Protein AF-A0A7V1RCB8-F1 (afdb_monomer)

pLDDT: mean 82.86, std 18.49, range [28.22, 98.62]

Secondary structure (DSSP, 8-state):
--EEEEEESS-EEEESSSSTTSPEEEEE-TT-EEEEEEEETTEEEEE-TTS-EEEEEGGGEEEEEEEEPPP------------TT-PPPTTPPPPHHHHHHHHHHHHHTTTPBB-TT-EETTEE-HHHHHHHHHHTTT----SSHHHHHTSS-EESS--TTPEEEEE-TTS-EEEEEEEEETTEEEEEETTTTEEEEEETTSHHHHHHEEEEE-

Sequence (214 aa):
MIGRLGVANQALRIYAGRSSLTRALARVRSGTYLALTRDQGDWYGVLMADRSTGWVRKTTVNLLDYQVVAPDVPQRRHLVSMDSSAGWGAGQALPGSVQEAILRTAYTYLGVPYRWGGTAPTGLDCSAFVQRCFATVGIQLPRTAREQLDAGMPVEDLQPADRLYFASRDGRITHTGIYIGNGYFIHSSSSRGGVAVSRLSEPMYRRMYAGARR

Solvent-accessible surface area (backbone atoms only — not comparable to full-atom values): 11805 Å² total; per-residue (Å²): 112,74,25,35,42,28,29,24,74,39,71,44,57,29,12,66,39,97,41,93,85,40,61,70,76,45,79,44,56,51,72,42,69,41,50,27,56,41,83,55,90,68,27,30,28,29,56,32,60,88,70,46,68,30,21,34,55,44,92,46,38,48,72,47,104,41,70,45,64,57,71,87,70,78,82,73,89,66,95,69,81,89,69,94,80,77,75,83,62,92,89,62,78,71,54,53,69,56,31,48,52,30,48,56,47,49,52,27,41,53,66,32,33,40,27,91,89,24,74,46,92,80,28,20,19,21,27,37,46,52,28,57,25,37,44,79,76,73,42,86,56,53,72,44,45,53,58,37,66,72,46,67,40,81,53,85,82,84,47,56,57,26,35,36,36,25,26,48,98,87,67,49,60,73,39,30,30,34,29,64,45,96,58,30,29,40,32,26,30,75,95,72,53,7,21,44,70,50,49,48,81,40,71,68,49,53,72,21,59,68,50,33,29,83

Mean predicted aligned error: 10.04 Å

Nearest PDB structures (foldseek):
  8i2f-assembly1_B  TM=9.111E-01  e=6.459E-09  Bacillus subtilis subsp. subtilis str. 168
  4xcm-assembly1_A  TM=7.462E-01  e=4.411E-10  Thermus thermophilus HB8
  4xcm-assembly1_B  TM=7.273E-01  e=2.430E-10  Thermus thermophilus HB8
  3pbi-assembly1_A  TM=8.652E-01  e=3.045E-08  Mycobacterium tuberculosis
  3i86-assembly1_A  TM=8.591E-01  e=5.529E-08  Mycobacterium avium subsp. paratuberculosis

Foldseek 3Di:
DQAFKWFFQAWWFWAPDPDPPGDTPDIDGGRFIFGFRDDDDQWTWTQELVRDTTITGPVRIDTDPDDLDLPPDPDPDDDDDDDPDDDDDAPDDDHSVLLVQLVSNLSSFRPQFEDVLDQDSNYYAFQSSLQRSNVSVPDGADRDLQRNVVPADFDDPDDFQKKWWFADPVRHTDHIFTDSDPQKTWTADPVVRGIGMDGCPPPRNVVGTDTIHD

Radius of gyration: 17.75 Å; Cα contacts (8 Å, |Δi|>4): 446; chains: 1; bounding box: 43×43×49 Å

Structure (mmCIF, N/CA/C/O backbone):
data_AF-A0A7V1RCB8-F1
#
_entry.id   AF-A0A7V1RCB8-F1
#
loop_
_atom_site.group_PDB
_atom_site.id
_atom_site.type_symbol
_atom_site.label_atom_id
_atom_site.label_alt_id
_atom_site.label_comp_id
_atom_site.label_asym_id
_atom_site.label_entity_id
_atom_site.label_seq_id
_atom_site.pdbx_PDB_ins_code
_atom_site.Cartn_x
_atom_site.Cartn_y
_atom_site.Cartn_z
_atom_site.occupancy
_atom_site.B_iso_or_equiv
_atom_site.auth_seq_id
_atom_site.auth_comp_id
_atom_site.auth_asym_id
_atom_site.auth_atom_id
_atom_site.pdbx_PDB_model_num
ATOM 1 N N . MET A 1 1 ? -16.021 -7.929 -1.027 1.00 45.06 1 MET A N 1
ATOM 2 C CA . MET A 1 1 ? -15.591 -6.556 -0.665 1.00 45.06 1 MET A CA 1
ATOM 3 C C . MET A 1 1 ? -14.593 -6.650 0.486 1.00 45.06 1 MET A C 1
ATOM 5 O O . MET A 1 1 ? -14.917 -7.239 1.514 1.00 45.06 1 MET A O 1
ATOM 9 N N . ILE A 1 2 ? -13.365 -6.154 0.305 1.00 52.47 2 ILE A N 1
ATOM 10 C CA . ILE A 1 2 ? -12.335 -6.165 1.366 1.00 52.47 2 ILE A CA 1
ATOM 11 C C . ILE A 1 2 ? -12.608 -5.050 2.386 1.00 52.47 2 ILE A C 1
ATOM 13 O O . ILE A 1 2 ? -12.307 -5.216 3.566 1.00 52.47 2 ILE A O 1
ATOM 17 N N . GLY A 1 3 ? -13.221 -3.946 1.948 1.00 65.50 3 GLY A N 1
ATOM 18 C CA . GLY A 1 3 ? -13.546 -2.811 2.801 1.00 65.50 3 GLY A CA 1
ATOM 19 C C . GLY A 1 3 ? -13.512 -1.464 2.077 1.00 65.50 3 GLY A C 1
ATOM 20 O O . GLY A 1 3 ? -13.409 -1.413 0.855 1.00 65.50 3 GLY A O 1
ATOM 21 N N . ARG A 1 4 ? -13.565 -0.366 2.836 1.00 78.56 4 ARG A N 1
ATOM 22 C CA . ARG A 1 4 ? -13.258 1.007 2.388 1.00 78.56 4 ARG A CA 1
ATOM 23 C C . ARG A 1 4 ? -11.890 1.419 2.920 1.00 78.56 4 ARG A C 1
ATOM 25 O O . ARG A 1 4 ? -11.469 0.916 3.957 1.00 78.56 4 ARG A O 1
ATOM 32 N N . LEU A 1 5 ? -11.197 2.342 2.262 1.00 79.75 5 LEU A N 1
ATOM 33 C CA . LEU A 1 5 ? -9.984 2.928 2.841 1.00 79.75 5 LEU A CA 1
ATOM 34 C C . LEU A 1 5 ? -10.359 4.192 3.612 1.00 79.75 5 LEU A C 1
ATOM 36 O O . LEU A 1 5 ? -11.024 5.085 3.089 1.00 79.75 5 LEU A O 1
ATOM 40 N N . GLY A 1 6 ? -9.937 4.256 4.866 1.00 84.69 6 GLY A N 1
ATOM 41 C CA . GLY A 1 6 ? -9.987 5.468 5.670 1.00 84.69 6 GLY A CA 1
ATOM 42 C C . GLY A 1 6 ? -8.587 5.979 5.960 1.00 84.69 6 GLY A C 1
ATOM 43 O O . GLY A 1 6 ? -7.608 5.244 5.838 1.00 84.69 6 GLY A O 1
ATOM 44 N N . VAL A 1 7 ? -8.490 7.226 6.396 1.00 85.19 7 VAL A N 1
ATOM 45 C CA . VAL A 1 7 ? -7.274 7.777 6.991 1.00 85.19 7 VAL A CA 1
ATOM 46 C C . VAL A 1 7 ? -7.592 8.308 8.382 1.00 85.19 7 VAL A C 1
ATOM 48 O O . VAL A 1 7 ? -8.589 9.004 8.581 1.00 85.19 7 VAL A O 1
ATOM 51 N N . ALA A 1 8 ? -6.760 7.955 9.359 1.00 87.00 8 ALA A N 1
ATOM 52 C CA . ALA A 1 8 ? -6.851 8.497 10.705 1.00 87.00 8 ALA A CA 1
ATOM 53 C C . ALA A 1 8 ? -6.665 10.022 10.644 1.00 87.00 8 ALA A C 1
ATOM 55 O O . ALA A 1 8 ? -5.609 10.493 10.229 1.00 87.00 8 ALA A O 1
ATOM 56 N N . ASN A 1 9 ? -7.677 10.796 11.038 1.00 91.50 9 ASN A N 1
ATOM 57 C CA . ASN A 1 9 ? -7.600 12.266 11.026 1.00 91.50 9 ASN A CA 1
ATOM 58 C C . ASN A 1 9 ? -6.905 12.837 12.276 1.00 91.50 9 ASN A C 1
ATOM 60 O O . ASN A 1 9 ? -6.533 14.007 12.320 1.00 91.50 9 ASN A O 1
ATOM 64 N N . GLN A 1 10 ? -6.681 11.982 13.271 1.00 89.81 10 GLN A N 1
ATOM 65 C CA . GLN A 1 10 ? -5.967 12.263 14.506 1.00 89.81 10 GLN A CA 1
ATOM 66 C C . GLN A 1 10 ? -5.297 10.986 15.022 1.00 89.81 10 GLN A C 1
ATOM 68 O O . GLN A 1 10 ? -5.518 9.893 14.494 1.00 89.81 10 GLN A O 1
ATOM 73 N N . ALA A 1 11 ? -4.475 11.106 16.065 1.00 91.00 11 ALA A N 1
ATOM 74 C CA . ALA A 1 11 ? -3.983 9.926 16.765 1.00 91.00 11 ALA A CA 1
ATOM 75 C C . ALA A 1 11 ? -5.162 9.178 17.408 1.00 91.00 11 ALA A C 1
ATOM 77 O O . ALA A 1 11 ? -5.963 9.775 18.123 1.00 91.00 11 ALA A O 1
ATOM 78 N N . LEU A 1 12 ? -5.270 7.873 17.160 1.00 93.25 12 LEU A N 1
ATOM 79 C CA . LEU A 1 12 ? -6.406 7.065 17.603 1.00 93.25 12 LEU A CA 1
ATOM 80 C C . LEU A 1 12 ? -5.968 5.716 18.170 1.00 93.25 12 LEU A C 1
ATOM 82 O O . LEU A 1 12 ? -4.805 5.311 18.087 1.00 93.25 12 LEU A O 1
ATOM 86 N N . ARG A 1 13 ? -6.924 5.008 18.770 1.00 95.31 13 ARG A N 1
ATOM 87 C CA . ARG A 1 13 ? -6.756 3.631 19.237 1.00 95.31 13 ARG A CA 1
ATOM 88 C C . ARG A 1 13 ? -7.677 2.707 18.465 1.00 95.31 13 ARG A C 1
ATOM 90 O O . ARG A 1 13 ? -8.811 3.073 18.171 1.00 95.31 13 ARG A O 1
ATOM 97 N N . ILE A 1 14 ? -7.179 1.509 18.194 1.00 93.50 14 ILE A N 1
ATOM 98 C CA . ILE A 1 14 ? -7.992 0.401 17.706 1.00 93.50 14 ILE A CA 1
ATOM 99 C C . ILE A 1 14 ? -8.397 -0.441 18.912 1.00 93.50 14 ILE A C 1
ATOM 101 O O . ILE A 1 14 ? -7.544 -0.814 19.716 1.00 93.50 14 ILE A O 1
ATOM 105 N N . TYR A 1 15 ? -9.685 -0.726 19.042 1.00 97.00 15 TYR A N 1
ATOM 106 C CA . TYR A 1 15 ? -10.294 -1.399 20.184 1.00 97.00 15 TYR A CA 1
ATOM 107 C C . TYR A 1 15 ? -10.730 -2.827 19.840 1.00 97.00 15 TYR A C 1
ATOM 109 O O . TYR A 1 15 ? -11.046 -3.126 18.690 1.00 97.00 15 TYR A O 1
ATOM 117 N N . ALA A 1 16 ? -10.757 -3.712 20.839 1.00 94.19 16 ALA A N 1
ATOM 118 C CA . ALA A 1 16 ? -11.184 -5.103 20.671 1.00 94.19 16 ALA A CA 1
ATOM 119 C C . ALA A 1 16 ? -12.692 -5.244 20.395 1.00 94.19 16 ALA A C 1
ATOM 121 O O . ALA A 1 16 ? -13.122 -6.233 19.810 1.00 94.19 16 ALA A O 1
ATOM 122 N N . GLY A 1 17 ? -13.497 -4.250 20.779 1.00 94.06 17 GLY A N 1
ATOM 123 C CA . GLY A 1 17 ? -14.923 -4.186 20.471 1.00 94.06 17 GLY A CA 1
ATOM 124 C C . GLY A 1 17 ? -15.394 -2.768 20.155 1.00 94.06 17 GLY A C 1
ATOM 125 O O . GLY A 1 17 ? -14.632 -1.806 20.240 1.00 94.06 17 GLY A O 1
ATOM 126 N N . ARG A 1 18 ? -16.684 -2.635 19.825 1.00 95.31 18 ARG A N 1
ATOM 127 C CA . ARG A 1 18 ? -17.375 -1.373 19.478 1.00 95.31 18 ARG A CA 1
ATOM 128 C C . ARG A 1 18 ? -17.638 -0.476 20.698 1.00 95.31 18 ARG A C 1
ATOM 130 O O . ARG A 1 18 ? -18.730 0.050 20.887 1.00 95.31 18 ARG A O 1
ATOM 137 N N . SER A 1 19 ? -16.649 -0.357 21.572 1.00 93.81 19 SER A N 1
ATOM 138 C CA . SER A 1 19 ? -16.670 0.501 22.749 1.00 93.81 19 SER A CA 1
ATOM 139 C C . SER A 1 19 ? -15.242 0.860 23.136 1.00 93.81 19 SER A C 1
ATOM 141 O O . SER A 1 19 ? -14.366 -0.008 23.212 1.00 93.81 19 SER A O 1
ATOM 143 N N . SER A 1 20 ? -15.020 2.138 23.447 1.00 89.94 20 SER A N 1
ATOM 144 C CA . SER A 1 20 ? -13.730 2.644 23.925 1.00 89.94 20 SER A CA 1
ATOM 145 C C . SER A 1 20 ? -13.350 2.125 25.316 1.00 89.94 20 SER A C 1
ATOM 147 O O . SER A 1 20 ? -12.226 2.357 25.751 1.00 89.94 20 SER A O 1
ATOM 149 N N . LEU A 1 21 ? -14.267 1.425 25.997 1.00 92.56 21 LEU A N 1
ATOM 150 C CA . LEU A 1 21 ? -14.017 0.729 27.264 1.00 92.56 21 LEU A CA 1
ATOM 151 C C . LEU A 1 21 ? -13.368 -0.648 27.068 1.00 92.56 21 LEU A C 1
ATOM 153 O O . LEU A 1 21 ? -12.869 -1.237 28.021 1.00 92.56 21 LEU A O 1
ATOM 157 N N . THR A 1 22 ? -13.374 -1.186 25.845 1.00 94.56 22 THR A N 1
ATOM 158 C CA . THR A 1 22 ? -12.716 -2.469 25.564 1.00 94.56 22 THR A CA 1
ATOM 159 C C . THR A 1 22 ? -11.198 -2.309 25.469 1.00 94.56 22 THR A C 1
ATOM 161 O O . THR A 1 22 ? -10.673 -1.207 25.299 1.00 94.56 22 THR A O 1
ATOM 164 N N . ARG A 1 23 ? -10.467 -3.428 25.558 1.00 95.25 23 ARG A N 1
ATOM 165 C CA . ARG A 1 23 ? -9.003 -3.445 25.431 1.00 95.25 23 ARG A CA 1
ATOM 166 C C . ARG A 1 23 ? -8.558 -2.763 24.133 1.00 95.25 23 ARG A C 1
ATOM 168 O O . ARG A 1 23 ? -9.010 -3.132 23.049 1.00 95.25 23 ARG A O 1
ATOM 175 N N . ALA A 1 24 ? -7.622 -1.822 24.238 1.00 93.69 24 ALA A N 1
ATOM 176 C CA . ALA A 1 24 ? -6.950 -1.257 23.074 1.00 93.69 24 ALA A CA 1
ATOM 177 C C . ALA A 1 24 ? -5.968 -2.286 22.490 1.00 93.69 24 ALA A C 1
ATOM 179 O O . ALA A 1 24 ? -5.066 -2.746 23.186 1.00 93.69 24 ALA A O 1
ATOM 180 N N . LEU A 1 25 ? -6.152 -2.627 21.218 1.00 87.62 25 LEU A N 1
ATOM 181 C CA . LEU A 1 25 ? -5.299 -3.537 20.456 1.00 87.62 25 LEU A CA 1
ATOM 182 C C . LEU A 1 25 ? -4.082 -2.819 19.863 1.00 87.62 25 LEU A C 1
ATOM 184 O O . LEU A 1 25 ? -3.005 -3.398 19.789 1.00 87.62 25 LEU A O 1
ATOM 188 N N . ALA A 1 26 ? -4.241 -1.558 19.447 1.00 85.75 26 ALA A N 1
ATOM 189 C CA . ALA A 1 26 ? -3.166 -0.777 18.838 1.00 85.75 26 ALA A CA 1
ATOM 190 C C . ALA A 1 26 ? -3.350 0.734 19.037 1.00 85.75 26 ALA A C 1
ATOM 192 O O . ALA A 1 26 ? -4.458 1.220 19.290 1.00 85.75 26 ALA A O 1
ATOM 193 N N . ARG A 1 27 ? -2.253 1.485 18.883 1.00 88.56 27 ARG A N 1
ATOM 194 C CA . ARG A 1 27 ? -2.252 2.947 18.725 1.00 88.56 27 ARG A CA 1
ATOM 195 C C . ARG A 1 27 ? -1.860 3.292 17.294 1.00 88.56 27 ARG A C 1
ATOM 197 O O . ARG A 1 27 ? -0.921 2.718 16.756 1.00 88.56 27 ARG A O 1
ATOM 204 N N . VAL A 1 28 ? -2.562 4.252 16.715 1.00 83.56 28 VAL A N 1
ATOM 205 C CA . VAL A 1 28 ? -2.424 4.663 15.320 1.00 83.56 28 VAL A CA 1
ATOM 206 C C . VAL A 1 28 ? -2.126 6.155 15.290 1.00 83.56 28 VAL A C 1
ATOM 208 O O . VAL A 1 28 ? -2.779 6.936 15.982 1.00 83.56 28 VAL A O 1
ATOM 211 N N . ARG A 1 29 ? -1.120 6.560 14.512 1.00 81.62 29 ARG A N 1
ATOM 212 C CA . ARG A 1 29 ? -0.771 7.976 14.333 1.00 81.62 29 ARG A CA 1
ATOM 213 C C . ARG A 1 29 ? -1.749 8.642 13.363 1.00 81.62 29 ARG A C 1
ATOM 215 O O . ARG A 1 29 ? -2.272 7.976 12.469 1.00 81.62 29 ARG A O 1
ATOM 222 N N . SER A 1 30 ? -1.939 9.954 13.499 1.00 84.12 30 SER A N 1
ATOM 223 C CA . SER A 1 30 ? -2.653 10.732 12.478 1.00 84.12 30 SER A CA 1
ATOM 224 C C . SER A 1 30 ? -2.008 10.533 11.100 1.00 84.12 30 SER A C 1
ATOM 226 O O . SER A 1 30 ? -0.794 10.346 11.002 1.00 84.12 30 SER A O 1
ATOM 228 N N . GLY A 1 31 ? -2.822 10.513 10.047 1.00 72.12 31 GLY A N 1
ATOM 229 C CA . GLY A 1 31 ? -2.403 10.253 8.670 1.00 72.12 31 GLY A CA 1
ATOM 230 C C . GLY A 1 31 ? -2.208 8.774 8.319 1.00 72.12 31 GLY A C 1
ATOM 231 O O . GLY A 1 31 ? -1.910 8.464 7.168 1.00 72.12 31 GLY A O 1
ATOM 232 N N . THR A 1 32 ? -2.380 7.846 9.267 1.00 77.94 32 THR A N 1
ATOM 233 C CA . THR A 1 32 ? -2.272 6.407 8.974 1.00 77.94 32 THR A CA 1
ATOM 234 C C . THR A 1 32 ? -3.508 5.924 8.221 1.00 77.94 32 THR A C 1
ATOM 236 O O . THR A 1 32 ? -4.637 6.146 8.663 1.00 77.94 32 THR A O 1
ATOM 239 N N . TYR A 1 33 ? -3.298 5.229 7.106 1.00 80.56 33 TYR A N 1
ATOM 240 C CA . TYR A 1 33 ? -4.374 4.610 6.338 1.00 80.56 33 TYR A CA 1
ATOM 241 C C . TYR A 1 33 ? -4.876 3.325 7.008 1.00 80.56 33 TYR A C 1
ATOM 243 O O . TYR A 1 33 ? -4.087 2.541 7.533 1.00 80.56 33 TYR A O 1
ATOM 251 N N . LEU A 1 34 ? -6.189 3.108 6.968 1.00 82.00 34 LEU A N 1
ATOM 252 C CA . LEU A 1 34 ? -6.890 2.002 7.614 1.00 82.00 34 LEU A CA 1
ATOM 253 C C . LEU A 1 34 ? -7.763 1.267 6.596 1.00 82.00 34 LEU A C 1
ATOM 255 O O . LEU A 1 34 ? -8.587 1.889 5.925 1.00 82.00 34 LEU A O 1
ATOM 259 N N . ALA A 1 35 ? -7.622 -0.055 6.519 1.00 83.38 35 ALA A N 1
ATOM 260 C CA . ALA A 1 35 ? -8.530 -0.910 5.759 1.00 83.38 35 ALA A CA 1
ATOM 261 C C . ALA A 1 35 ? -9.797 -1.174 6.589 1.00 83.38 35 ALA A C 1
ATOM 263 O O . ALA A 1 35 ? -9.773 -1.949 7.547 1.00 83.38 35 ALA A O 1
ATOM 264 N N . LEU A 1 36 ? -10.894 -0.500 6.246 1.00 87.75 36 LEU A N 1
ATOM 265 C CA . LEU A 1 36 ? -12.153 -0.529 6.986 1.00 87.75 36 LEU A CA 1
ATOM 266 C C . LEU A 1 36 ? -13.055 -1.653 6.475 1.00 87.75 36 LEU A C 1
ATOM 268 O O . LEU A 1 36 ? -13.618 -1.552 5.392 1.00 87.75 36 LEU A O 1
ATOM 272 N N . THR A 1 37 ? -13.224 -2.718 7.247 1.00 85.25 37 THR A N 1
ATOM 273 C CA . THR A 1 37 ? -13.917 -3.947 6.828 1.00 85.25 37 THR A CA 1
ATOM 274 C C . THR A 1 37 ? -15.411 -3.954 7.124 1.00 85.25 37 THR A C 1
ATOM 276 O O . THR A 1 37 ? -16.147 -4.744 6.536 1.00 85.25 37 THR A O 1
ATOM 279 N N . ARG A 1 38 ? -15.870 -3.121 8.064 1.00 86.88 38 ARG A N 1
ATOM 280 C CA . ARG A 1 38 ? -17.270 -3.072 8.510 1.00 86.88 38 ARG A CA 1
ATOM 281 C C . ARG A 1 38 ? -17.686 -1.645 8.808 1.00 86.88 38 ARG A C 1
ATOM 283 O O . ARG A 1 38 ? -16.885 -0.872 9.322 1.00 86.88 38 ARG A O 1
ATOM 290 N N . ASP A 1 39 ? -18.952 -1.351 8.566 1.00 91.69 39 ASP A N 1
ATOM 291 C CA . ASP A 1 39 ? -19.624 -0.122 8.973 1.00 91.69 39 ASP A CA 1
ATOM 292 C C . ASP A 1 39 ? -20.762 -0.513 9.931 1.00 91.69 39 ASP A C 1
ATOM 294 O O . ASP A 1 39 ? -21.687 -1.218 9.529 1.00 91.69 39 ASP A O 1
ATOM 298 N N . GLN A 1 40 ? -20.647 -0.166 11.221 1.00 92.69 40 GLN A N 1
ATOM 299 C CA . GLN A 1 40 ? -21.656 -0.505 12.231 1.00 92.69 40 GLN A CA 1
ATOM 300 C C . GLN A 1 40 ? -21.815 0.604 13.276 1.00 92.69 40 GLN A C 1
ATOM 302 O O . GLN A 1 40 ? -20.948 0.790 14.134 1.00 92.69 40 GLN A O 1
ATOM 307 N N . GLY A 1 41 ? -22.957 1.297 13.250 1.00 93.94 41 GLY A N 1
ATOM 308 C CA . GLY A 1 41 ? -23.237 2.411 14.162 1.00 93.94 41 GLY A CA 1
ATOM 309 C C . GLY A 1 41 ? -22.164 3.496 14.047 1.00 93.94 41 GLY A C 1
ATOM 310 O O . GLY A 1 41 ? -21.820 3.908 12.941 1.00 93.94 41 GLY A O 1
ATOM 311 N N . ASP A 1 42 ? -21.576 3.891 15.177 1.00 96.12 42 ASP A N 1
ATOM 312 C CA . ASP A 1 42 ? -20.495 4.890 15.241 1.00 96.12 42 ASP A CA 1
ATOM 313 C C . ASP A 1 42 ? -19.090 4.318 15.006 1.00 96.12 42 ASP A C 1
ATOM 315 O O . ASP A 1 42 ? -18.086 4.997 15.254 1.00 96.12 42 ASP A O 1
ATOM 319 N N . TRP A 1 43 ? -18.987 3.069 14.540 1.00 96.62 43 TRP A N 1
ATOM 320 C CA . TRP A 1 43 ? -17.721 2.352 14.443 1.00 96.62 43 TRP A CA 1
ATOM 321 C C . TRP A 1 43 ? -17.436 1.830 13.038 1.00 96.62 43 TRP A C 1
ATOM 323 O O . TRP A 1 43 ? -18.321 1.321 12.346 1.00 96.62 43 TRP A O 1
ATOM 333 N N . TYR A 1 44 ? -16.159 1.886 12.666 1.00 95.38 44 TYR A N 1
ATOM 334 C CA . TYR A 1 44 ? -15.616 1.073 11.588 1.00 95.38 44 TYR A CA 1
ATOM 335 C C . TYR A 1 44 ? -14.874 -0.133 12.157 1.00 95.38 44 TYR A C 1
ATOM 337 O O . TYR A 1 44 ? -14.103 -0.001 13.113 1.00 95.38 44 TYR A O 1
ATOM 345 N N . GLY A 1 45 ? -15.080 -1.298 11.544 1.00 92.25 45 GLY A N 1
ATOM 346 C CA . GLY A 1 45 ? -14.181 -2.438 11.706 1.00 92.25 45 GLY A CA 1
ATOM 347 C C . GLY A 1 45 ? -12.901 -2.188 10.912 1.00 92.25 45 GLY A C 1
ATOM 348 O O . GLY A 1 45 ? -12.978 -1.679 9.801 1.00 92.25 45 GLY A O 1
ATOM 349 N N . VAL A 1 46 ? -11.739 -2.527 11.460 1.00 87.81 46 VAL A N 1
ATOM 350 C CA . VAL A 1 46 ? -10.418 -2.345 10.844 1.00 87.81 46 VAL A CA 1
ATOM 351 C C . VAL A 1 46 ? -9.745 -3.703 10.714 1.00 87.81 46 VAL A C 1
ATOM 353 O O . VAL A 1 46 ? -9.651 -4.429 11.704 1.00 87.81 46 VAL A O 1
ATOM 356 N N . LEU A 1 47 ? -9.275 -4.046 9.513 1.00 82.44 47 LEU A N 1
ATOM 357 C CA . LEU A 1 47 ? -8.459 -5.241 9.301 1.00 82.44 47 LEU A CA 1
ATOM 358 C C . LEU A 1 47 ? -7.096 -5.058 9.973 1.00 82.44 47 LEU A C 1
ATOM 360 O O . LEU A 1 47 ? -6.373 -4.110 9.669 1.00 82.44 47 LEU A O 1
ATOM 364 N N . MET A 1 48 ? -6.755 -5.977 10.868 1.00 77.88 48 MET A N 1
ATOM 365 C CA . MET A 1 48 ? -5.490 -5.996 11.594 1.00 77.88 48 MET A CA 1
ATOM 366 C C . MET A 1 48 ? -4.467 -6.901 10.900 1.00 77.88 48 MET A C 1
ATOM 368 O O . MET A 1 48 ? -4.808 -7.711 10.033 1.00 77.88 48 MET A O 1
ATOM 372 N N . ALA A 1 49 ? -3.202 -6.795 11.314 1.00 63.78 49 ALA A N 1
ATOM 373 C CA . ALA A 1 49 ? -2.112 -7.549 10.703 1.00 63.78 49 ALA A CA 1
ATOM 374 C C . ALA A 1 49 ? -2.188 -9.069 10.910 1.00 63.78 49 ALA A C 1
ATOM 376 O O . ALA A 1 49 ? -1.807 -9.853 10.046 1.00 63.78 49 ALA A O 1
ATOM 377 N N . ASP A 1 50 ? -2.766 -9.495 12.029 1.00 66.06 50 ASP A N 1
ATOM 378 C CA . ASP A 1 50 ? -3.072 -10.895 12.336 1.00 66.06 50 ASP A CA 1
ATOM 379 C C . ASP A 1 50 ? -4.376 -11.386 11.673 1.00 66.06 50 ASP A C 1
ATOM 381 O O . ASP A 1 50 ? -4.862 -12.473 11.982 1.00 66.06 50 ASP A O 1
ATOM 385 N N . ARG A 1 51 ? -4.946 -10.594 10.751 1.00 69.25 51 ARG A N 1
ATOM 386 C CA . ARG A 1 51 ? -6.245 -10.801 10.086 1.00 69.25 51 ARG A CA 1
ATOM 387 C C . ARG A 1 51 ? -7.457 -10.688 11.011 1.00 69.25 51 ARG A C 1
ATOM 389 O O . ARG A 1 51 ? -8.584 -10.887 10.552 1.00 69.25 51 ARG A O 1
ATOM 396 N N . SER A 1 52 ? -7.262 -10.348 12.285 1.00 80.44 52 SER A N 1
ATOM 397 C CA . SER A 1 52 ? -8.370 -10.036 13.183 1.00 80.44 52 SER A CA 1
ATOM 398 C C . SER A 1 52 ? -9.040 -8.717 12.782 1.00 80.44 52 SER A C 1
ATOM 400 O O . SER A 1 52 ? -8.558 -7.963 11.932 1.00 80.44 52 SER A O 1
ATOM 402 N N . THR A 1 53 ? -10.202 -8.443 13.373 1.00 87.69 53 THR A N 1
ATOM 403 C CA . THR A 1 53 ? -10.890 -7.160 13.210 1.00 87.69 53 THR A CA 1
ATOM 404 C C . THR A 1 53 ? -10.830 -6.385 14.515 1.00 87.69 53 THR A C 1
ATOM 406 O O . THR A 1 53 ? -11.343 -6.843 15.534 1.00 87.69 53 THR A O 1
ATOM 409 N N . GLY A 1 54 ? -10.236 -5.197 14.465 1.00 92.19 54 GLY A N 1
ATOM 410 C CA . GLY A 1 54 ? -10.345 -4.195 15.519 1.00 92.19 54 GLY A CA 1
ATOM 411 C C . GLY A 1 54 ? -11.405 -3.144 15.190 1.00 92.19 54 GLY A C 1
ATOM 412 O O . GLY A 1 54 ? -12.001 -3.174 14.117 1.00 92.19 54 GLY A O 1
ATOM 413 N N . TRP A 1 55 ? -11.645 -2.200 16.096 1.00 96.75 55 TRP A N 1
ATOM 414 C CA . TRP A 1 55 ? -12.693 -1.189 15.940 1.00 96.75 55 TRP A CA 1
ATOM 415 C C . TRP A 1 55 ? -12.183 0.223 16.215 1.00 96.75 55 TRP A C 1
ATOM 417 O O . TRP A 1 55 ? -11.465 0.453 17.188 1.00 96.75 55 TRP A O 1
ATOM 427 N N . VAL A 1 56 ? -12.579 1.180 15.377 1.00 96.44 56 VAL A N 1
ATOM 428 C CA . VAL A 1 56 ? -12.270 2.614 15.528 1.00 96.44 56 VAL A CA 1
ATOM 429 C C . VAL A 1 56 ? -13.537 3.450 15.397 1.00 96.44 56 VAL A C 1
ATOM 431 O O . VAL A 1 56 ? -14.466 3.057 14.689 1.00 96.44 56 VAL A O 1
ATOM 434 N N . ARG A 1 57 ? -13.589 4.609 16.062 1.00 96.69 57 ARG A N 1
ATOM 435 C CA . ARG A 1 57 ? -14.725 5.530 15.924 1.00 96.69 57 ARG A CA 1
ATOM 436 C C . ARG A 1 57 ? -14.719 6.164 14.539 1.00 96.69 57 ARG A C 1
ATOM 438 O O . ARG A 1 57 ? -13.677 6.615 14.063 1.00 96.69 57 ARG A O 1
ATOM 445 N N . LYS A 1 58 ? -15.892 6.269 13.918 1.00 95.44 58 LYS A N 1
ATOM 446 C CA . LYS A 1 58 ? -16.038 6.906 12.603 1.00 95.44 58 LYS A CA 1
ATOM 447 C C . LYS A 1 58 ? -15.542 8.348 12.597 1.00 95.44 58 LYS A C 1
ATOM 449 O O . LYS A 1 58 ? -14.867 8.750 11.663 1.00 95.44 58 LYS A O 1
ATOM 454 N N . THR A 1 59 ? -15.794 9.093 13.671 1.00 95.81 59 THR A N 1
ATOM 455 C CA . THR A 1 59 ? -15.375 10.498 13.819 1.00 95.81 59 THR A CA 1
ATOM 456 C C . THR A 1 59 ? -13.857 10.694 13.780 1.00 95.81 59 THR A C 1
ATOM 458 O O . THR A 1 59 ? -13.385 11.784 13.469 1.00 95.81 59 THR A O 1
ATOM 461 N N . THR A 1 60 ? -13.073 9.647 14.055 1.00 95.31 60 THR A N 1
ATOM 462 C CA . THR A 1 60 ? -11.603 9.700 14.011 1.00 95.31 60 THR A CA 1
ATOM 463 C C . THR A 1 60 ? -11.023 9.310 12.647 1.00 95.31 60 THR A C 1
ATOM 465 O O . THR A 1 60 ? -9.804 9.222 12.493 1.00 95.31 60 THR A O 1
ATOM 468 N N . VAL A 1 61 ? -11.881 9.028 11.660 1.00 92.62 61 VAL A N 1
ATOM 469 C CA . VAL A 1 61 ? -11.485 8.522 10.346 1.00 92.62 61 VAL A CA 1
ATOM 470 C C . VAL A 1 61 ? -12.143 9.342 9.247 1.00 92.62 61 VAL A C 1
ATOM 472 O O . VAL A 1 61 ? -13.364 9.363 9.117 1.00 92.62 61 VAL A O 1
ATOM 475 N N . ASN A 1 62 ? -11.325 9.945 8.391 1.00 89.44 62 ASN A N 1
ATOM 476 C CA . ASN A 1 62 ? -11.817 10.485 7.133 1.00 89.44 62 ASN A CA 1
ATOM 477 C C . ASN A 1 62 ? -11.916 9.324 6.145 1.00 89.44 62 ASN A C 1
ATOM 479 O O . ASN A 1 62 ? -10.910 8.689 5.817 1.00 89.44 62 ASN A O 1
ATOM 483 N N . LEU A 1 63 ? -13.135 9.018 5.707 1.00 84.75 63 LEU A N 1
ATOM 484 C CA . LEU A 1 63 ? -13.342 8.079 4.616 1.00 84.75 63 LEU A CA 1
ATOM 485 C C . LEU A 1 63 ? -12.762 8.666 3.338 1.00 84.75 63 LEU A C 1
ATOM 487 O O . LEU A 1 63 ? -12.963 9.840 3.038 1.00 84.75 63 LEU A O 1
ATOM 491 N N . LEU A 1 64 ? -12.056 7.835 2.589 1.00 72.81 64 LEU A N 1
ATOM 492 C CA . LEU A 1 64 ? -11.666 8.169 1.232 1.00 72.81 64 LEU A CA 1
ATOM 493 C C . LEU A 1 64 ? -12.751 7.639 0.291 1.00 72.81 64 LEU A C 1
ATOM 495 O O . LEU A 1 64 ? -13.413 6.640 0.604 1.00 72.81 64 LEU A O 1
ATOM 499 N N . ASP A 1 65 ? -12.910 8.278 -0.868 1.00 62.41 65 ASP A N 1
ATOM 500 C CA . ASP A 1 65 ? -13.781 7.832 -1.971 1.00 62.41 65 ASP A CA 1
ATOM 501 C C . ASP A 1 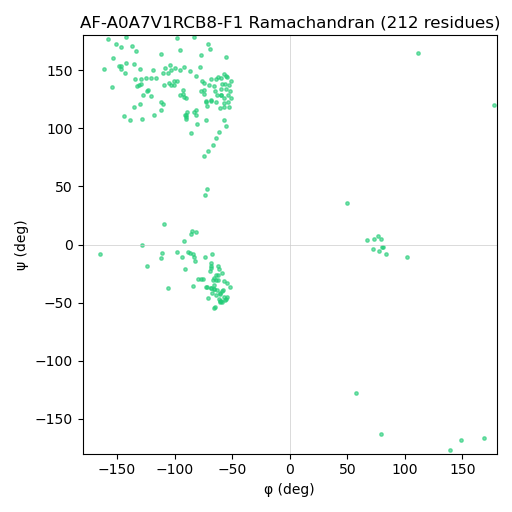65 ? -13.198 6.593 -2.673 1.00 62.41 65 ASP A C 1
ATOM 503 O O . ASP A 1 65 ? -13.044 6.507 -3.888 1.00 62.41 65 ASP A O 1
ATOM 507 N N . TYR A 1 66 ? -12.790 5.621 -1.867 1.00 49.12 66 TYR A N 1
ATOM 508 C CA . TYR A 1 66 ? -12.189 4.375 -2.274 1.00 49.12 66 TYR A CA 1
ATOM 509 C C . TYR A 1 66 ? -12.954 3.237 -1.602 1.00 49.12 66 TYR A C 1
ATOM 511 O O . TYR A 1 66 ? -12.876 3.015 -0.386 1.00 49.12 66 TYR A O 1
ATOM 519 N N . GLN A 1 67 ? -13.722 2.524 -2.420 1.00 49.38 67 GLN A N 1
ATOM 520 C CA . GLN A 1 67 ? -14.232 1.202 -2.101 1.00 49.38 67 GLN A CA 1
ATOM 521 C C . GLN A 1 67 ? -13.229 0.188 -2.652 1.00 49.38 67 GLN A C 1
ATOM 523 O O . GLN A 1 67 ? -12.877 0.254 -3.827 1.00 49.38 67 GLN A O 1
ATOM 528 N N . VAL A 1 68 ? -12.788 -0.768 -1.831 1.00 46.72 68 VAL A N 1
ATOM 529 C CA . VAL A 1 68 ? -12.118 -1.969 -2.339 1.00 46.72 68 VAL A CA 1
ATOM 530 C C . VAL A 1 68 ? -13.198 -2.853 -2.959 1.00 46.72 68 VAL A C 1
ATOM 532 O O . VAL A 1 68 ? -13.697 -3.803 -2.338 1.00 46.72 68 VAL A O 1
ATOM 535 N N . VAL A 1 69 ? -13.639 -2.475 -4.154 1.00 40.72 69 VAL A N 1
ATOM 536 C CA . VAL A 1 69 ? -14.531 -3.295 -4.964 1.00 40.72 69 VAL A CA 1
ATOM 537 C C . VAL A 1 69 ? -13.685 -4.448 -5.494 1.00 40.72 69 VAL A C 1
ATOM 539 O O . VAL A 1 69 ? -12.660 -4.228 -6.135 1.00 40.72 69 VAL A O 1
ATOM 542 N N . ALA A 1 70 ? -14.105 -5.684 -5.219 1.00 37.28 70 ALA A N 1
ATOM 543 C CA . ALA A 1 70 ? -13.837 -6.726 -6.202 1.00 37.28 70 ALA A CA 1
ATOM 544 C C . ALA A 1 70 ? -14.544 -6.236 -7.475 1.00 37.28 70 ALA A C 1
ATOM 546 O O . ALA A 1 70 ? -15.695 -5.809 -7.338 1.00 37.28 70 ALA A O 1
ATOM 547 N N . PRO A 1 71 ? -13.892 -6.182 -8.648 1.00 33.66 71 PRO A N 1
ATOM 548 C CA . PRO A 1 71 ? -14.592 -5.770 -9.853 1.00 33.66 71 PRO A CA 1
ATOM 549 C C . PRO A 1 71 ? -15.854 -6.622 -9.975 1.00 33.66 71 PRO A C 1
ATOM 551 O O . PRO A 1 71 ? -15.811 -7.835 -9.757 1.00 33.66 71 PRO A O 1
ATOM 554 N N . ASP A 1 72 ? -16.977 -5.957 -10.224 1.00 30.41 72 ASP A N 1
ATOM 555 C CA . ASP A 1 72 ? -18.261 -6.597 -10.453 1.00 30.41 72 ASP A CA 1
ATOM 556 C C . ASP A 1 72 ? -18.087 -7.457 -11.709 1.00 30.41 72 ASP A C 1
ATOM 558 O O . ASP A 1 72 ? -18.062 -6.946 -12.826 1.00 30.41 72 ASP A O 1
ATOM 562 N N . VAL A 1 73 ? -17.810 -8.750 -11.531 1.00 34.50 73 VAL A N 1
ATOM 563 C CA . VAL A 1 73 ? -17.753 -9.703 -12.637 1.00 34.50 73 VAL A CA 1
ATOM 564 C C . VAL A 1 73 ? -19.202 -10.085 -12.901 1.00 34.50 73 VAL A C 1
ATOM 566 O O . VAL A 1 73 ? -19.794 -10.768 -12.057 1.00 34.50 73 VAL A O 1
ATOM 569 N N . PRO A 1 74 ? -19.803 -9.701 -14.043 1.00 28.22 74 PRO A N 1
ATOM 570 C CA . PRO A 1 74 ? -21.089 -10.252 -14.426 1.00 28.22 74 PRO A CA 1
ATOM 571 C C . PRO A 1 74 ? -20.917 -11.767 -14.480 1.00 28.22 74 PRO A C 1
ATOM 573 O O . PRO A 1 74 ? -20.086 -12.275 -15.236 1.00 28.22 74 PRO A O 1
ATOM 576 N N . GLN A 1 75 ? -21.664 -12.494 -13.649 1.00 29.75 75 GLN A N 1
ATOM 577 C CA . GLN A 1 75 ? -21.633 -13.949 -13.651 1.00 29.75 75 GLN A CA 1
ATOM 578 C C . GLN A 1 75 ? -22.212 -14.471 -14.968 1.00 29.75 75 GLN A C 1
ATOM 580 O O . GLN A 1 75 ? -23.387 -14.825 -15.059 1.00 29.75 75 GLN A O 1
ATOM 585 N N . ARG A 1 76 ? -21.379 -14.569 -16.008 1.00 31.36 76 ARG A N 1
ATOM 586 C CA . ARG A 1 76 ? -21.632 -15.535 -17.070 1.00 31.36 76 ARG A CA 1
ATOM 587 C C . ARG A 1 76 ? -21.320 -16.904 -16.496 1.00 31.36 76 ARG A C 1
ATOM 589 O O . ARG A 1 76 ? -20.169 -17.259 -16.266 1.00 31.36 76 ARG A O 1
ATOM 596 N N . ARG A 1 77 ? -22.391 -17.657 -16.247 1.00 40.62 77 ARG A N 1
ATOM 597 C CA . ARG A 1 77 ? -22.346 -19.090 -15.980 1.00 40.62 77 ARG A CA 1
ATOM 598 C C . ARG A 1 77 ? -21.636 -19.760 -17.153 1.00 40.62 77 ARG A C 1
ATOM 600 O O . ARG A 1 77 ? -22.231 -19.954 -18.206 1.00 40.62 77 ARG A O 1
ATOM 607 N N . HIS A 1 78 ? -20.375 -20.109 -16.966 1.00 34.06 78 HIS A N 1
ATOM 608 C CA . HIS A 1 78 ? -19.781 -21.211 -17.694 1.00 34.06 78 HIS A CA 1
ATOM 609 C C . HIS A 1 78 ? -18.925 -21.987 -16.706 1.00 34.06 78 HIS A C 1
ATOM 611 O O . HIS A 1 78 ? -17.891 -21.514 -16.241 1.00 34.06 78 HIS A O 1
ATOM 617 N N . LEU A 1 79 ? -19.428 -23.162 -16.334 1.00 37.31 79 LEU A N 1
ATOM 618 C CA . LEU A 1 79 ? -18.639 -24.202 -15.697 1.00 37.31 79 LEU A CA 1
ATOM 619 C C . LEU A 1 79 ? -17.482 -24.505 -16.653 1.00 37.31 79 LEU A C 1
ATOM 621 O O . LEU A 1 79 ? -17.698 -25.063 -17.726 1.00 37.31 79 LEU A O 1
ATOM 625 N N . VAL A 1 80 ? -16.277 -24.078 -16.298 1.00 32.28 80 VAL A N 1
ATOM 626 C CA . VAL A 1 80 ? -15.052 -24.576 -16.918 1.00 32.28 80 VAL A CA 1
ATOM 627 C C . VAL A 1 80 ? -14.350 -25.368 -15.833 1.00 32.28 80 VAL A C 1
ATOM 629 O O . VAL A 1 80 ? -14.028 -24.837 -14.769 1.00 32.28 80 VAL A O 1
ATOM 632 N N . SER A 1 81 ? -14.217 -26.669 -16.078 1.00 34.06 81 SER A N 1
ATOM 633 C CA . SER A 1 81 ? -13.478 -27.582 -15.222 1.00 34.06 81 SER A CA 1
ATOM 634 C C . SER A 1 81 ? -12.059 -27.063 -15.036 1.00 34.06 81 SER A C 1
ATOM 636 O O . SER A 1 81 ? -11.402 -26.679 -16.004 1.00 34.06 81 SER A O 1
ATOM 638 N N . MET A 1 82 ? -11.593 -27.066 -13.792 1.00 40.19 82 MET A N 1
ATOM 639 C CA . MET A 1 82 ? -10.195 -26.838 -13.457 1.00 40.19 82 MET A CA 1
ATOM 640 C C . MET A 1 82 ? -9.351 -27.972 -14.052 1.00 40.19 82 MET A C 1
ATOM 642 O O . MET A 1 82 ? -9.176 -29.008 -13.419 1.00 40.19 82 MET A O 1
ATOM 646 N N . ASP A 1 83 ? -8.847 -27.775 -15.269 1.00 35.38 83 ASP A N 1
ATOM 647 C CA . ASP A 1 83 ? -7.618 -28.423 -15.718 1.00 35.38 83 ASP A CA 1
ATOM 648 C C . ASP A 1 83 ? -6.454 -27.499 -15.352 1.00 35.38 83 ASP A C 1
ATOM 650 O O . ASP A 1 83 ? -6.279 -26.390 -15.866 1.00 35.38 83 ASP A O 1
ATOM 654 N N . SER A 1 84 ? -5.695 -27.966 -14.374 1.00 46.81 84 SER A N 1
ATOM 655 C CA . SER A 1 84 ? -4.424 -27.433 -13.925 1.00 46.81 84 SER A CA 1
ATOM 656 C C . SER A 1 84 ? -3.327 -27.693 -14.962 1.00 46.81 84 SER A C 1
ATOM 658 O O . SER A 1 84 ? -2.533 -28.613 -14.790 1.00 46.81 84 SER A O 1
ATOM 660 N N . SER A 1 85 ? -3.251 -26.876 -16.014 1.00 37.31 85 SER A N 1
ATOM 661 C CA . SER A 1 85 ? -2.057 -26.819 -16.882 1.00 37.31 85 SER A CA 1
ATOM 662 C C . SER A 1 85 ? -1.959 -25.605 -17.823 1.00 37.31 85 SER A C 1
ATOM 664 O O . SER A 1 85 ? -0.901 -25.383 -18.410 1.00 37.31 85 SER A O 1
ATOM 666 N N . ALA A 1 86 ? -2.987 -24.759 -17.946 1.00 37.69 86 ALA A N 1
ATOM 667 C CA . ALA A 1 86 ? -2.937 -23.606 -18.848 1.00 37.69 86 ALA A CA 1
ATOM 668 C C . ALA A 1 86 ? -2.397 -22.348 -18.147 1.00 37.69 86 ALA A C 1
ATOM 670 O O . ALA A 1 86 ? -3.042 -21.767 -17.273 1.00 37.69 86 ALA A O 1
ATOM 671 N N . GLY A 1 87 ? -1.196 -21.925 -18.550 1.00 41.31 87 GLY A N 1
ATOM 672 C CA . GLY A 1 87 ? -0.616 -20.642 -18.172 1.00 41.31 87 GLY A CA 1
ATOM 673 C C . GLY A 1 87 ? -1.568 -19.483 -18.469 1.00 41.31 87 GLY A C 1
ATOM 674 O O . GLY A 1 87 ? -2.207 -19.424 -19.518 1.00 41.31 87 GLY A O 1
ATOM 675 N N . TRP A 1 88 ? -1.651 -18.560 -17.517 1.00 50.22 88 TRP A N 1
ATOM 676 C CA . TRP A 1 88 ? -2.371 -17.301 -17.639 1.00 50.22 88 TRP A CA 1
ATOM 677 C C . TRP A 1 88 ? -1.901 -16.570 -18.902 1.00 50.22 88 TRP A C 1
ATOM 679 O O . TRP A 1 88 ? -0.717 -16.261 -19.035 1.00 50.22 88 TRP A O 1
ATOM 689 N N . GLY A 1 89 ? -2.815 -16.343 -19.847 1.00 43.19 89 GLY A N 1
ATOM 690 C CA . GLY A 1 89 ? -2.500 -15.711 -21.123 1.00 43.19 89 GLY A CA 1
ATOM 691 C C . GLY A 1 89 ? -1.901 -14.316 -20.943 1.00 43.19 89 GLY A C 1
ATOM 692 O O . GLY A 1 89 ? -2.359 -13.521 -20.118 1.00 43.19 89 GLY A O 1
ATOM 693 N N . ALA A 1 90 ? -0.878 -14.018 -21.741 1.00 42.25 90 ALA A N 1
ATOM 694 C CA . ALA A 1 90 ? -0.230 -12.717 -21.784 1.00 42.25 90 ALA A CA 1
ATOM 695 C C . ALA A 1 90 ? -1.260 -11.587 -22.026 1.00 42.25 90 ALA A C 1
ATOM 697 O O . ALA A 1 90 ? -2.005 -11.603 -23.000 1.00 42.25 90 ALA A O 1
ATOM 698 N N . GLY A 1 91 ? -1.310 -10.616 -21.116 1.00 49.50 91 GLY A N 1
ATOM 699 C CA . GLY A 1 91 ? -2.069 -9.366 -21.193 1.00 49.50 91 GLY A CA 1
ATOM 700 C C . GLY A 1 91 ? -3.368 -9.350 -20.387 1.00 49.50 91 GLY A C 1
ATOM 701 O O . GLY A 1 91 ? -3.961 -8.286 -20.215 1.00 49.50 91 GLY A O 1
ATOM 702 N N . GLN A 1 92 ? -3.817 -10.494 -19.866 1.00 64.31 92 GLN A N 1
ATOM 703 C CA . GLN A 1 92 ? -5.091 -10.564 -19.153 1.00 64.31 92 GLN A CA 1
ATOM 704 C C . GLN A 1 92 ? -4.979 -10.090 -17.700 1.00 64.31 92 GLN A C 1
ATOM 706 O O . GLN A 1 92 ? -3.975 -10.297 -17.017 1.00 64.31 92 GLN A O 1
ATOM 711 N N . ALA A 1 93 ? -6.043 -9.440 -17.226 1.00 67.00 93 ALA A N 1
ATOM 712 C CA . ALA A 1 93 ? -6.218 -9.134 -15.814 1.00 67.00 93 ALA A CA 1
ATOM 713 C C . ALA A 1 93 ? -6.158 -10.430 -14.990 1.00 67.00 93 ALA A C 1
ATOM 715 O O . ALA A 1 93 ? -6.763 -11.436 -15.368 1.00 67.00 93 ALA A O 1
ATOM 716 N N . LEU A 1 94 ? -5.480 -10.400 -13.838 1.00 75.62 94 LEU A N 1
ATOM 717 C CA . LEU A 1 94 ? -5.621 -11.471 -12.849 1.00 75.62 94 LEU A CA 1
ATOM 718 C C . LEU A 1 94 ? -7.114 -11.615 -12.498 1.00 75.62 94 LEU A C 1
ATOM 720 O O . LEU A 1 94 ? -7.805 -10.596 -12.430 1.00 75.62 94 LEU A O 1
ATOM 724 N N . PRO A 1 95 ? -7.650 -12.813 -12.225 1.00 82.50 95 PRO A N 1
ATOM 725 C CA . PRO A 1 95 ? -9.030 -12.941 -11.791 1.00 82.50 95 PRO A CA 1
ATOM 726 C C . PRO A 1 95 ? -9.265 -12.125 -10.540 1.00 82.50 95 PRO A C 1
ATOM 728 O O . PRO A 1 95 ? -8.390 -12.043 -9.673 1.00 82.50 95 PRO A O 1
ATOM 731 N N . GLY A 1 96 ? -10.477 -11.592 -10.408 1.00 74.44 96 GLY A N 1
ATOM 732 C CA . GLY A 1 96 ? -10.847 -10.777 -9.255 1.00 74.44 96 GLY A CA 1
ATOM 733 C C . GLY A 1 96 ? -10.536 -11.456 -7.918 1.00 74.44 96 GLY A C 1
ATOM 734 O O . GLY A 1 96 ? -10.064 -10.793 -7.004 1.00 74.44 96 GLY A O 1
ATOM 735 N N . SER A 1 97 ? -10.691 -12.781 -7.813 1.00 75.94 97 SER A N 1
ATOM 736 C CA . SER A 1 97 ? -10.351 -13.543 -6.601 1.00 75.94 97 SER A CA 1
ATOM 737 C C . SER A 1 97 ? -8.850 -13.554 -6.280 1.00 75.94 97 SER A C 1
ATOM 739 O O . SER A 1 97 ? -8.475 -13.452 -5.112 1.00 75.94 97 SER A O 1
ATOM 741 N N . VAL A 1 98 ? -7.986 -13.636 -7.297 1.00 84.50 98 VAL A N 1
ATOM 742 C CA . VAL A 1 98 ? -6.523 -13.584 -7.146 1.00 84.50 98 VAL A CA 1
ATOM 743 C C . VAL A 1 98 ? -6.085 -12.172 -6.764 1.00 84.50 98 VAL A C 1
ATOM 745 O O . VAL A 1 98 ? -5.329 -12.008 -5.805 1.00 84.50 98 VAL A O 1
ATOM 748 N N . GLN A 1 99 ? -6.613 -11.147 -7.445 1.00 83.69 99 GLN A N 1
ATOM 749 C CA . GLN A 1 99 ? -6.378 -9.745 -7.079 1.00 83.69 99 GLN A CA 1
ATOM 750 C C . GLN A 1 99 ? -6.800 -9.487 -5.627 1.00 83.69 99 GLN A C 1
ATOM 752 O O . GLN A 1 99 ? -6.037 -8.938 -4.832 1.00 83.69 99 GLN A O 1
ATOM 757 N N . GLU A 1 100 ? -7.998 -9.942 -5.250 1.00 79.50 100 GLU A N 1
ATOM 758 C CA . GLU A 1 100 ? -8.536 -9.782 -3.902 1.00 79.50 100 GLU A CA 1
ATOM 759 C C . GLU A 1 100 ? -7.638 -10.458 -2.856 1.00 79.50 100 GLU A C 1
ATOM 761 O O . GLU A 1 100 ? -7.373 -9.872 -1.806 1.00 79.50 100 GLU A O 1
ATOM 766 N N . ALA A 1 101 ? -7.117 -11.656 -3.134 1.00 83.06 101 ALA A N 1
ATOM 767 C CA . ALA A 1 101 ? -6.214 -12.362 -2.227 1.00 83.06 101 ALA A CA 1
ATOM 768 C C . ALA A 1 101 ? -4.881 -11.617 -2.017 1.00 83.06 101 ALA A C 1
ATOM 770 O O . ALA A 1 101 ? -4.435 -11.465 -0.870 1.00 83.06 101 ALA A O 1
ATOM 771 N N . ILE A 1 102 ? -4.280 -11.089 -3.092 1.00 90.88 102 ILE A N 1
ATOM 772 C CA . ILE A 1 102 ? -3.052 -10.278 -3.028 1.00 90.88 102 ILE A CA 1
ATOM 773 C C . ILE A 1 102 ? -3.302 -9.023 -2.188 1.00 90.88 102 ILE A C 1
ATOM 775 O O . ILE A 1 102 ? -2.553 -8.739 -1.253 1.00 90.88 102 ILE A O 1
ATOM 779 N N . LEU A 1 103 ? -4.381 -8.290 -2.472 1.00 86.75 103 LEU A N 1
ATOM 780 C CA . LEU A 1 103 ? -4.702 -7.038 -1.786 1.00 86.75 103 LEU A CA 1
ATOM 781 C C . LEU A 1 103 ? -5.068 -7.260 -0.316 1.00 86.75 103 LEU A C 1
ATOM 783 O O . LEU A 1 103 ? -4.591 -6.526 0.548 1.00 86.75 103 LEU A O 1
ATOM 787 N N . ARG A 1 104 ? -5.852 -8.299 0.005 1.00 81.56 104 ARG A N 1
ATOM 788 C CA . ARG A 1 104 ? -6.123 -8.695 1.400 1.00 81.56 104 ARG A CA 1
ATOM 789 C C . ARG A 1 104 ? -4.825 -8.953 2.147 1.00 81.56 104 ARG A C 1
ATOM 791 O O . ARG A 1 104 ? -4.653 -8.433 3.246 1.00 81.56 104 ARG A O 1
ATOM 798 N N . THR A 1 105 ? -3.910 -9.706 1.540 1.00 87.81 105 THR A N 1
ATOM 799 C CA . THR A 1 105 ? -2.590 -9.973 2.120 1.00 87.81 105 THR A CA 1
ATOM 800 C C . THR A 1 105 ? -1.824 -8.671 2.331 1.00 87.81 105 THR A C 1
ATOM 802 O O . THR A 1 105 ? -1.359 -8.409 3.438 1.00 87.81 105 THR A O 1
ATOM 805 N N . ALA A 1 106 ? -1.764 -7.807 1.320 1.00 90.75 106 ALA A N 1
ATOM 806 C CA . ALA A 1 106 ? -1.082 -6.522 1.392 1.00 90.75 106 ALA A CA 1
ATOM 807 C C . ALA A 1 106 ? -1.580 -5.663 2.566 1.00 90.75 106 ALA A C 1
ATOM 809 O O . ALA A 1 106 ? -0.774 -5.136 3.333 1.00 90.75 106 ALA A O 1
ATOM 810 N N . TYR A 1 107 ? -2.898 -5.578 2.770 1.00 83.38 107 TYR A N 1
ATOM 811 C CA . TYR A 1 107 ? -3.470 -4.817 3.882 1.00 83.38 107 TYR A CA 1
ATOM 812 C C . TYR A 1 107 ? -3.134 -5.390 5.262 1.00 83.38 107 TYR A C 1
ATOM 814 O O . TYR A 1 107 ? -3.015 -4.617 6.210 1.00 83.38 107 TYR A O 1
ATOM 822 N N . THR A 1 108 ? -2.908 -6.701 5.393 1.00 81.75 108 THR A N 1
ATOM 823 C CA . THR A 1 108 ? -2.452 -7.288 6.671 1.00 81.75 108 THR A CA 1
ATOM 824 C C . THR A 1 108 ? -1.025 -6.875 7.031 1.00 81.75 108 THR A C 1
ATOM 826 O O . THR A 1 108 ? -0.615 -6.971 8.177 1.00 81.75 108 THR A O 1
ATOM 829 N N . TYR A 1 109 ? -0.250 -6.352 6.088 1.00 87.12 109 TYR A N 1
ATOM 830 C CA . TYR A 1 109 ? 1.072 -5.835 6.406 1.00 87.12 109 TYR A CA 1
ATOM 831 C C . TYR A 1 109 ? 1.058 -4.376 6.864 1.00 87.12 109 TYR A C 1
ATOM 833 O O . TYR A 1 109 ? 2.106 -3.903 7.290 1.00 87.12 109 TYR A O 1
ATOM 841 N N . LEU A 1 110 ? -0.068 -3.650 6.805 1.00 82.69 110 LEU A N 1
ATOM 842 C CA . LEU A 1 110 ? -0.113 -2.234 7.192 1.00 82.69 110 LEU A CA 1
ATOM 843 C C . LEU A 1 110 ? 0.508 -1.997 8.577 1.00 82.69 110 LEU A C 1
ATOM 845 O O . LEU A 1 110 ? 0.129 -2.610 9.572 1.00 82.69 110 LEU A O 1
ATOM 849 N N . GLY A 1 111 ? 1.466 -1.072 8.629 1.00 79.31 111 GLY A N 1
ATOM 850 C CA . GLY A 1 111 ? 2.207 -0.717 9.836 1.00 79.31 111 GLY A CA 1
ATOM 851 C C . GLY A 1 111 ? 3.399 -1.619 10.165 1.00 79.31 111 GLY A C 1
ATOM 852 O O . GLY A 1 111 ? 4.170 -1.257 11.054 1.00 79.31 111 GLY A O 1
ATOM 853 N N . VAL A 1 112 ? 3.610 -2.742 9.463 1.00 87.12 112 VAL A N 1
ATOM 854 C CA . VAL A 1 112 ? 4.810 -3.570 9.660 1.00 87.12 112 VAL A CA 1
ATOM 855 C C . VAL A 1 112 ? 6.063 -2.729 9.364 1.00 87.12 112 VAL A C 1
ATOM 857 O O . VAL A 1 112 ? 6.122 -2.096 8.303 1.00 87.12 112 VAL A O 1
ATOM 860 N N . PRO A 1 113 ? 7.059 -2.690 10.272 1.00 91.56 113 PRO A N 1
ATOM 861 C CA . PRO A 1 113 ? 8.221 -1.820 10.129 1.00 91.56 113 PRO A CA 1
ATOM 862 C C . PRO A 1 113 ? 9.036 -2.077 8.864 1.00 91.56 113 PRO A C 1
ATOM 864 O O . PRO A 1 113 ? 9.270 -3.218 8.461 1.00 91.56 113 PRO A O 1
ATOM 867 N N . TYR A 1 114 ? 9.556 -1.001 8.282 1.00 96.00 114 TYR A N 1
ATOM 868 C CA . TYR A 1 114 ? 10.479 -1.107 7.162 1.00 96.00 114 TYR A CA 1
ATOM 869 C C . TYR A 1 114 ? 11.841 -1.575 7.675 1.00 96.00 114 TYR A C 1
ATOM 871 O O . TYR A 1 114 ? 12.377 -1.024 8.641 1.00 96.00 114 TYR A O 1
ATOM 879 N N . ARG A 1 115 ? 12.433 -2.562 7.001 1.00 97.00 115 ARG A N 1
ATOM 880 C CA . ARG A 1 115 ? 13.810 -3.007 7.246 1.00 97.00 115 ARG A CA 1
ATOM 881 C C . ARG A 1 115 ? 14.513 -3.193 5.913 1.00 97.00 115 ARG A C 1
ATOM 883 O O . ARG A 1 115 ? 14.088 -4.033 5.130 1.00 97.00 115 ARG A O 1
ATOM 890 N N . TRP A 1 116 ? 15.579 -2.431 5.664 1.00 95.00 116 TRP A N 1
ATOM 891 C CA . TRP A 1 116 ? 16.384 -2.577 4.448 1.00 95.00 116 TRP A CA 1
ATOM 892 C C . TRP A 1 116 ? 16.916 -4.011 4.334 1.00 95.00 116 TRP A C 1
ATOM 894 O O . TRP A 1 116 ? 17.510 -4.517 5.284 1.00 95.00 116 TRP A O 1
ATOM 904 N N . GLY A 1 117 ? 16.663 -4.682 3.207 1.00 94.56 117 GLY A N 1
ATOM 905 C CA . GLY A 1 117 ? 17.022 -6.090 3.010 1.00 94.56 117 GLY A CA 1
ATOM 906 C C . GLY A 1 117 ? 16.169 -7.090 3.805 1.00 94.56 117 GLY A C 1
ATOM 907 O O . GLY A 1 117 ? 16.319 -8.298 3.619 1.00 94.56 117 GLY A O 1
ATOM 908 N N . GLY A 1 118 ? 15.251 -6.623 4.655 1.00 95.12 118 GLY A N 1
ATOM 909 C CA . GLY A 1 118 ? 14.417 -7.467 5.503 1.00 95.12 118 GLY A CA 1
ATOM 910 C C . GLY A 1 118 ? 13.414 -8.291 4.701 1.00 95.12 118 GLY A C 1
ATOM 911 O O . GLY A 1 118 ? 12.826 -7.811 3.732 1.00 95.12 118 GLY A O 1
ATOM 912 N N . THR A 1 119 ? 13.190 -9.530 5.135 1.00 95.38 119 THR A N 1
ATOM 913 C CA . THR A 1 119 ? 12.279 -10.495 4.491 1.00 95.38 119 THR A CA 1
ATOM 914 C C . THR A 1 119 ? 11.266 -11.107 5.460 1.00 95.38 119 THR A C 1
ATOM 916 O O . THR A 1 119 ? 10.443 -11.938 5.057 1.00 95.38 119 THR A O 1
ATOM 919 N N . ALA A 1 120 ? 11.314 -10.721 6.736 1.00 91.44 120 ALA A N 1
ATOM 920 C CA . ALA A 1 120 ? 10.499 -11.298 7.795 1.00 91.44 120 ALA A CA 1
ATOM 921 C C . ALA A 1 120 ? 9.131 -10.599 7.899 1.00 91.44 120 ALA A C 1
ATOM 923 O O . ALA A 1 120 ? 9.037 -9.393 7.674 1.00 91.44 120 ALA A O 1
ATOM 924 N N . PRO A 1 121 ? 8.062 -11.300 8.318 1.00 82.62 121 PRO A N 1
ATOM 925 C CA . PRO A 1 121 ? 6.756 -10.672 8.527 1.00 82.62 121 PRO A CA 1
ATOM 926 C C . PRO A 1 121 ? 6.733 -9.580 9.606 1.00 82.62 121 PRO A C 1
ATOM 928 O O . PRO A 1 121 ? 5.825 -8.760 9.626 1.00 82.62 121 PRO A O 1
ATOM 931 N N . THR A 1 122 ? 7.729 -9.554 10.494 1.00 86.75 122 THR A N 1
ATOM 932 C CA . THR A 1 122 ? 7.907 -8.534 11.538 1.00 86.75 122 THR A CA 1
ATOM 933 C C . THR A 1 122 ? 8.726 -7.325 11.074 1.00 86.75 122 THR A C 1
ATOM 935 O O . THR A 1 122 ? 8.848 -6.346 11.810 1.00 86.75 122 THR A O 1
ATOM 938 N N . GLY A 1 123 ? 9.291 -7.373 9.865 1.00 91.12 123 GLY A N 1
ATOM 939 C CA . GLY A 1 123 ? 10.035 -6.272 9.274 1.00 91.12 123 GLY A CA 1
ATOM 940 C C . GLY A 1 123 ? 10.615 -6.636 7.910 1.00 91.12 123 GLY A C 1
ATOM 941 O O . GLY A 1 123 ? 11.421 -7.564 7.794 1.00 91.12 123 GLY A O 1
ATOM 942 N N . LEU A 1 124 ? 10.221 -5.888 6.881 1.00 97.19 124 LEU A N 1
ATOM 943 C CA . LEU A 1 124 ? 10.534 -6.204 5.488 1.00 97.19 124 LEU A CA 1
ATOM 944 C C . LEU A 1 124 ? 10.729 -4.964 4.616 1.00 97.19 124 LEU A C 1
ATOM 946 O O . LEU A 1 124 ? 10.175 -3.900 4.903 1.00 97.19 124 LEU A O 1
ATOM 950 N N . ASP A 1 125 ? 11.510 -5.108 3.544 1.00 98.12 125 ASP A N 1
ATOM 951 C CA . ASP A 1 125 ? 11.659 -4.067 2.524 1.00 98.12 125 ASP A CA 1
ATOM 952 C C . ASP A 1 125 ? 10.532 -4.094 1.479 1.00 98.12 125 ASP A C 1
ATOM 954 O O . ASP A 1 125 ? 9.614 -4.915 1.529 1.00 98.12 125 ASP A O 1
ATOM 958 N N . CYS A 1 126 ? 10.585 -3.147 0.540 1.00 97.94 126 CYS A N 1
ATOM 959 C CA . CYS A 1 126 ? 9.569 -2.960 -0.490 1.00 97.94 126 CYS A CA 1
ATOM 960 C C . CYS A 1 126 ? 9.384 -4.195 -1.378 1.00 97.94 126 CYS A C 1
ATOM 962 O O . CYS A 1 126 ? 8.262 -4.660 -1.569 1.00 97.94 126 CYS A O 1
ATOM 964 N N . SER A 1 127 ? 10.477 -4.758 -1.882 1.00 98.38 127 SER A N 1
ATOM 965 C CA . SER A 1 127 ? 10.452 -5.911 -2.781 1.00 98.38 127 SER A CA 1
ATOM 966 C C . SER A 1 127 ? 10.078 -7.212 -2.080 1.00 98.38 127 SER A C 1
ATOM 968 O O . SER A 1 127 ? 9.323 -8.002 -2.645 1.00 98.38 127 SER A O 1
ATOM 970 N N . ALA A 1 128 ? 10.518 -7.411 -0.835 1.00 98.25 128 ALA A N 1
ATOM 971 C CA . ALA A 1 128 ? 10.095 -8.541 -0.020 1.00 98.25 128 ALA A CA 1
ATOM 972 C C . ALA A 1 128 ? 8.600 -8.457 0.317 1.00 98.25 128 ALA A C 1
ATOM 974 O O . ALA A 1 128 ? 7.912 -9.473 0.291 1.00 98.25 128 ALA A O 1
ATOM 975 N N . PHE A 1 129 ? 8.071 -7.258 0.579 1.00 98.50 129 PHE A N 1
ATOM 976 C CA . PHE A 1 129 ? 6.634 -7.046 0.767 1.00 98.50 129 PHE A CA 1
ATOM 977 C C . PHE A 1 129 ? 5.822 -7.476 -0.459 1.00 98.50 129 PHE A C 1
ATOM 979 O O . PHE A 1 129 ? 4.887 -8.266 -0.321 1.00 98.50 129 PHE A O 1
ATOM 986 N N . VAL A 1 130 ? 6.212 -7.029 -1.655 1.00 98.44 130 VAL A N 1
ATOM 987 C CA . VAL A 1 130 ? 5.543 -7.432 -2.901 1.00 98.44 130 VAL A CA 1
ATOM 988 C C . VAL A 1 130 ? 5.651 -8.946 -3.113 1.00 98.44 130 VAL A C 1
ATOM 990 O O . VAL A 1 130 ? 4.638 -9.604 -3.340 1.00 98.44 130 VAL A O 1
ATOM 993 N N . GLN A 1 131 ? 6.843 -9.524 -2.936 1.00 98.00 131 GLN A N 1
ATOM 994 C CA . GLN A 1 131 ? 7.067 -10.968 -3.061 1.00 98.00 131 GLN A CA 1
ATOM 995 C C . GLN A 1 131 ? 6.159 -11.774 -2.118 1.00 98.00 131 GLN A C 1
ATOM 997 O O . GLN A 1 131 ? 5.539 -12.745 -2.543 1.00 98.00 131 GLN A O 1
ATOM 1002 N N . ARG A 1 132 ? 6.031 -11.356 -0.851 1.00 97.12 132 ARG A N 1
ATOM 1003 C CA . ARG A 1 132 ? 5.167 -12.018 0.141 1.00 97.12 132 ARG A CA 1
ATOM 1004 C C . ARG A 1 132 ? 3.692 -11.967 -0.250 1.00 97.12 132 ARG A C 1
ATOM 1006 O O . ARG A 1 132 ? 3.000 -12.960 -0.056 1.00 97.12 132 ARG A O 1
ATOM 1013 N N . CYS A 1 133 ? 3.220 -10.849 -0.801 1.00 97.00 133 CYS A N 1
ATOM 1014 C CA . CYS A 1 133 ? 1.823 -10.713 -1.216 1.00 97.00 133 CYS A CA 1
ATOM 1015 C C . CYS A 1 133 ? 1.482 -11.601 -2.417 1.00 97.00 133 CYS A C 1
ATOM 1017 O O . CYS A 1 133 ? 0.394 -12.155 -2.463 1.00 97.00 133 CYS A O 1
ATOM 1019 N N . PHE A 1 134 ? 2.404 -11.757 -3.367 1.00 97.31 134 PHE A N 1
ATOM 1020 C CA . PHE A 1 134 ? 2.200 -12.598 -4.550 1.00 97.31 134 PHE A CA 1
ATOM 1021 C C . PHE A 1 134 ? 2.406 -14.092 -4.260 1.00 97.31 134 PHE A C 1
ATOM 1023 O O . PHE A 1 134 ? 1.718 -14.939 -4.832 1.00 97.31 134 PHE A O 1
ATOM 1030 N N . ALA A 1 135 ? 3.272 -14.434 -3.303 1.00 95.56 135 ALA A N 1
ATOM 1031 C CA . ALA A 1 135 ? 3.493 -15.819 -2.901 1.00 95.56 135 ALA A CA 1
ATOM 1032 C C . ALA A 1 135 ? 2.234 -16.491 -2.319 1.00 95.56 135 ALA A C 1
ATOM 1034 O O . ALA A 1 135 ? 2.104 -17.709 -2.418 1.00 95.56 135 ALA A O 1
ATOM 1035 N N . THR A 1 136 ? 1.284 -15.734 -1.749 1.00 91.56 136 THR A N 1
ATOM 1036 C CA . THR A 1 136 ? 0.027 -16.303 -1.214 1.00 91.56 136 THR A CA 1
ATOM 1037 C C . THR A 1 136 ? -0.904 -16.844 -2.294 1.00 91.56 136 THR A C 1
ATOM 1039 O O . THR A 1 136 ? -1.770 -17.658 -1.988 1.00 91.56 136 THR A O 1
ATOM 1042 N N . VAL A 1 137 ? -0.701 -16.433 -3.548 1.00 92.56 137 VAL A N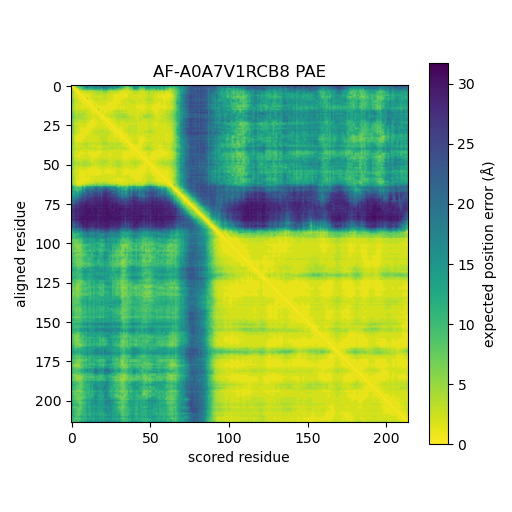 1
ATOM 1043 C CA . VAL A 1 137 ? -1.424 -16.937 -4.724 1.00 92.56 137 VAL A CA 1
ATOM 1044 C C . VAL A 1 137 ? -0.531 -17.797 -5.625 1.00 92.56 137 VAL A C 1
ATOM 1046 O O . VAL A 1 137 ? -0.850 -18.021 -6.787 1.00 92.56 137 VAL A O 1
ATOM 1049 N N . GLY A 1 138 ? 0.603 -18.276 -5.101 1.00 93.88 138 GLY A N 1
ATOM 1050 C CA . GLY A 1 138 ? 1.520 -19.169 -5.815 1.00 93.88 138 GLY A CA 1
ATOM 1051 C C . GLY A 1 138 ? 2.458 -18.484 -6.813 1.00 93.88 138 GLY A C 1
ATOM 1052 O O . GLY A 1 138 ? 3.216 -19.173 -7.490 1.00 93.88 138 GLY A O 1
ATOM 1053 N N . ILE A 1 139 ? 2.463 -17.149 -6.900 1.00 94.38 139 ILE A N 1
ATOM 1054 C CA . ILE A 1 139 ? 3.344 -16.412 -7.815 1.00 94.38 139 ILE A CA 1
ATOM 1055 C C . ILE A 1 139 ? 4.666 -16.101 -7.109 1.00 94.38 139 ILE A C 1
ATOM 1057 O O . ILE A 1 139 ? 4.721 -15.325 -6.152 1.00 94.38 139 ILE A O 1
ATOM 1061 N N . GLN A 1 140 ? 5.753 -16.694 -7.601 1.00 95.50 140 GLN A N 1
ATOM 1062 C CA . GLN A 1 140 ? 7.100 -16.458 -7.089 1.00 95.50 140 GLN A CA 1
ATOM 1063 C C . GLN A 1 140 ? 7.765 -15.313 -7.847 1.00 95.50 140 GLN A C 1
ATOM 1065 O O . GLN A 1 140 ? 8.096 -15.428 -9.023 1.00 95.50 140 GLN A O 1
ATOM 1070 N N . LEU A 1 141 ? 7.970 -14.197 -7.154 1.00 97.31 141 LEU A N 1
ATOM 1071 C CA . LEU A 1 141 ? 8.674 -13.045 -7.705 1.00 97.31 141 LEU A CA 1
ATOM 1072 C C . LEU A 1 141 ? 10.157 -13.060 -7.314 1.00 97.31 141 LEU A C 1
ATOM 1074 O O . LEU A 1 141 ? 10.482 -13.511 -6.209 1.00 97.31 141 LEU A O 1
ATOM 1078 N N . PRO A 1 142 ? 11.052 -12.506 -8.153 1.00 97.75 142 PRO A N 1
ATOM 1079 C CA . PRO A 1 142 ? 12.445 -12.269 -7.786 1.00 97.75 142 PRO A CA 1
ATOM 1080 C C . PRO A 1 142 ? 12.598 -11.427 -6.513 1.00 97.75 142 PRO A C 1
ATOM 1082 O O . PRO A 1 142 ? 11.670 -10.736 -6.079 1.00 97.75 142 PRO A O 1
ATOM 1085 N N . ARG A 1 143 ? 13.781 -11.467 -5.891 1.00 97.25 143 ARG A N 1
ATOM 1086 C CA . ARG A 1 143 ? 14.000 -10.834 -4.582 1.00 97.25 143 ARG A CA 1
ATOM 1087 C C . ARG A 1 143 ? 14.043 -9.313 -4.663 1.00 97.25 143 ARG A C 1
ATOM 1089 O O . ARG A 1 143 ? 13.606 -8.664 -3.712 1.00 97.25 143 ARG A O 1
ATOM 1096 N N . THR A 1 144 ? 14.608 -8.744 -5.723 1.00 97.88 144 THR A N 1
ATOM 1097 C CA . THR A 1 144 ? 14.855 -7.299 -5.799 1.00 97.88 144 THR A CA 1
ATOM 1098 C C . THR A 1 144 ? 13.843 -6.588 -6.687 1.00 97.88 144 THR A C 1
ATOM 1100 O O . THR A 1 144 ? 13.366 -7.142 -7.671 1.00 97.88 144 THR A O 1
ATOM 1103 N N . ALA A 1 145 ? 13.543 -5.320 -6.386 1.00 96.81 145 ALA A N 1
ATOM 1104 C CA . ALA A 1 145 ? 12.627 -4.518 -7.204 1.00 96.81 145 ALA A CA 1
ATOM 1105 C C . ALA A 1 145 ? 13.078 -4.413 -8.674 1.00 96.81 145 ALA A C 1
ATOM 1107 O O . ALA A 1 145 ? 12.237 -4.350 -9.562 1.00 96.81 145 ALA A O 1
ATOM 1108 N N . ARG A 1 146 ? 14.395 -4.428 -8.925 1.00 96.25 146 ARG A N 1
ATOM 1109 C CA . ARG A 1 146 ? 14.968 -4.409 -10.275 1.00 96.25 146 ARG A CA 1
ATOM 1110 C C . ARG A 1 146 ? 14.613 -5.674 -11.049 1.00 96.25 146 ARG A C 1
ATOM 1112 O O . ARG A 1 146 ? 14.033 -5.567 -12.111 1.00 96.25 146 ARG A O 1
ATOM 1119 N N . GLU A 1 147 ? 14.893 -6.845 -10.488 1.00 97.12 147 GLU A N 1
ATOM 1120 C CA . GLU A 1 147 ? 14.565 -8.119 -11.143 1.00 97.12 147 GLU A CA 1
ATOM 1121 C C . GLU A 1 147 ? 13.048 -8.317 -11.260 1.00 97.12 147 GLU A C 1
ATOM 1123 O O . GLU A 1 147 ? 12.552 -8.865 -12.235 1.00 97.12 147 GLU A O 1
ATOM 1128 N N . GLN A 1 148 ? 12.282 -7.851 -10.269 1.00 97.81 148 GLN A N 1
ATOM 1129 C CA . GLN A 1 148 ? 10.824 -7.914 -10.3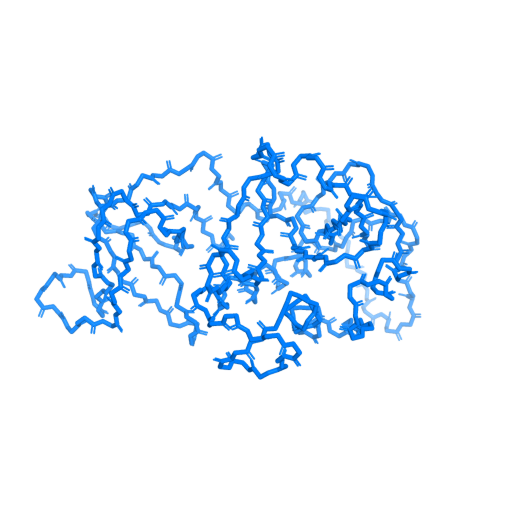19 1.00 97.81 148 GLN A CA 1
ATOM 1130 C C . GLN A 1 148 ? 10.238 -7.065 -11.453 1.00 97.81 148 GLN A C 1
ATOM 1132 O O . GLN A 1 148 ? 9.176 -7.426 -11.959 1.00 97.81 148 GLN A O 1
ATOM 1137 N N . LEU A 1 149 ? 10.892 -5.960 -11.839 1.00 95.62 149 LEU A N 1
ATOM 1138 C CA . LEU A 1 149 ? 10.475 -5.165 -12.994 1.00 95.62 149 LEU A CA 1
ATOM 1139 C C . LEU A 1 149 ? 10.554 -5.990 -14.282 1.00 95.62 149 LEU A C 1
ATOM 1141 O O . LEU A 1 149 ? 9.749 -5.762 -15.170 1.00 95.62 149 LEU A 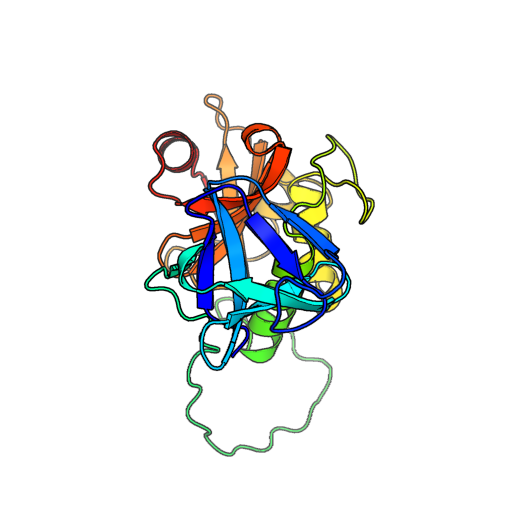O 1
ATOM 1145 N N . ASP A 1 150 ? 11.468 -6.948 -14.392 1.00 93.94 150 ASP A N 1
ATOM 1146 C CA . ASP A 1 150 ? 11.608 -7.773 -15.597 1.00 93.94 150 ASP A CA 1
ATOM 1147 C C . ASP A 1 150 ? 10.631 -8.963 -15.619 1.00 93.94 150 ASP A C 1
ATOM 1149 O O . ASP A 1 150 ? 10.493 -9.645 -16.632 1.00 93.94 150 ASP A O 1
ATOM 1153 N N . ALA A 1 151 ? 9.917 -9.205 -14.514 1.00 93.19 151 ALA A N 1
ATOM 1154 C CA . ALA A 1 151 ? 8.936 -10.276 -14.394 1.00 93.19 151 ALA A CA 1
ATOM 1155 C C . ALA A 1 151 ? 7.519 -9.798 -14.741 1.00 93.19 151 ALA A C 1
ATOM 1157 O O . ALA A 1 151 ? 7.027 -8.815 -14.178 1.00 93.19 151 ALA A O 1
ATOM 1158 N N . GLY A 1 152 ? 6.814 -10.569 -15.571 1.00 92.00 152 GLY A N 1
ATOM 1159 C CA . GLY A 1 152 ? 5.474 -10.231 -16.060 1.00 92.00 152 GLY A CA 1
ATOM 1160 C C . GLY A 1 152 ? 5.518 -9.221 -17.207 1.00 92.00 152 GLY A C 1
ATOM 1161 O O . GLY A 1 152 ? 6.554 -9.025 -17.842 1.00 92.00 152 GLY A O 1
ATOM 1162 N N . MET A 1 153 ? 4.392 -8.575 -17.494 1.00 91.31 153 MET A N 1
ATOM 1163 C CA . MET A 1 153 ? 4.276 -7.680 -18.656 1.00 91.31 153 MET A CA 1
ATOM 1164 C C . MET A 1 153 ? 4.158 -6.221 -18.247 1.00 91.31 153 MET A C 1
ATOM 1166 O O . MET A 1 153 ? 3.579 -5.944 -17.198 1.00 91.31 153 MET A O 1
ATOM 1170 N N . PRO A 1 154 ? 4.678 -5.277 -19.054 1.00 93.88 154 PRO A N 1
ATOM 1171 C CA . PRO A 1 154 ? 4.434 -3.859 -18.829 1.00 93.88 154 PRO A CA 1
ATOM 1172 C C . PRO A 1 154 ? 2.946 -3.540 -19.001 1.00 93.88 154 PRO A C 1
ATOM 1174 O O . PRO A 1 154 ? 2.289 -4.098 -19.879 1.00 93.88 154 PRO A O 1
ATOM 1177 N N . VAL A 1 155 ? 2.423 -2.640 -18.170 1.00 89.56 155 VAL A N 1
ATOM 1178 C CA . VAL A 1 155 ? 1.034 -2.171 -18.259 1.00 89.56 155 VAL A CA 1
ATOM 1179 C C . VAL A 1 155 ? 0.957 -0.654 -18.128 1.00 89.56 155 VAL A C 1
ATOM 1181 O O . VAL A 1 155 ? 1.689 -0.055 -17.339 1.00 89.56 155 VAL A O 1
ATOM 1184 N N . GLU A 1 156 ? 0.054 -0.051 -18.901 1.00 87.81 156 GLU A N 1
ATOM 1185 C CA . GLU A 1 156 ? -0.249 1.388 -18.867 1.00 87.81 156 GLU A CA 1
ATOM 1186 C C . GLU A 1 156 ? -1.599 1.666 -18.189 1.00 87.81 156 GLU A C 1
ATOM 1188 O O . GLU A 1 156 ? -1.726 2.623 -17.425 1.00 87.81 156 GLU A O 1
ATOM 1193 N N . ASP A 1 157 ? -2.590 0.794 -18.408 1.00 88.38 157 ASP A N 1
ATOM 1194 C CA . ASP A 1 157 ? -3.881 0.836 -17.719 1.00 88.38 157 ASP A CA 1
ATOM 1195 C C . ASP A 1 157 ? -3.799 0.091 -16.380 1.00 88.38 157 ASP A C 1
ATOM 1197 O O . ASP A 1 157 ? -3.875 -1.145 -16.314 1.00 88.38 157 ASP A O 1
ATOM 1201 N N . LEU A 1 158 ? -3.569 0.864 -15.316 1.00 85.50 158 LEU A N 1
ATOM 1202 C CA . LEU A 1 158 ? -3.355 0.347 -13.970 1.00 85.50 158 LEU A CA 1
ATOM 1203 C C . LEU A 1 158 ? -4.628 -0.268 -13.388 1.00 85.50 158 LEU A C 1
ATOM 1205 O O . LEU A 1 158 ? -5.637 0.408 -13.182 1.00 85.50 158 LEU A O 1
ATOM 1209 N N . GLN A 1 159 ? -4.517 -1.526 -12.979 1.00 87.00 159 GLN A N 1
ATO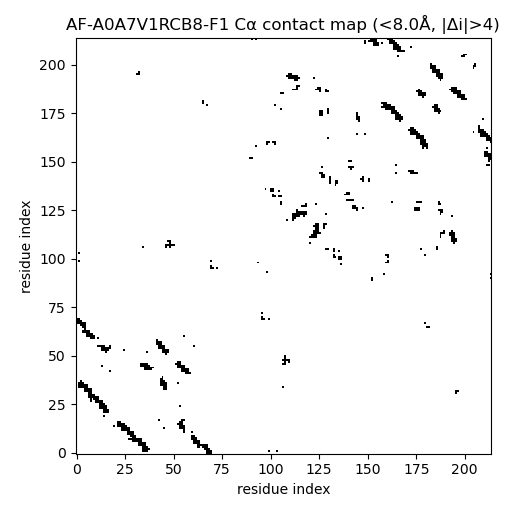M 1210 C CA . GLN A 1 159 ? -5.553 -2.278 -12.286 1.00 87.00 159 GLN A CA 1
ATOM 1211 C C . GLN A 1 159 ? -5.083 -2.707 -10.895 1.00 87.00 159 GLN A C 1
ATOM 1213 O O . GLN A 1 159 ? -3.881 -2.887 -10.665 1.00 87.00 159 GLN A O 1
ATOM 1218 N N . PRO A 1 160 ? -6.003 -2.850 -9.924 1.00 86.94 160 PRO A N 1
ATOM 1219 C CA . PRO A 1 160 ? -5.644 -3.332 -8.600 1.00 86.94 160 PRO A CA 1
ATOM 1220 C C . PRO A 1 160 ? -4.833 -4.635 -8.667 1.00 86.94 160 PRO A C 1
ATOM 1222 O O . PRO A 1 160 ? -5.117 -5.519 -9.469 1.00 86.94 160 PRO A O 1
ATOM 1225 N N . ALA A 1 161 ? -3.838 -4.736 -7.786 1.00 93.81 161 ALA A N 1
ATOM 1226 C CA . ALA A 1 161 ? -2.795 -5.763 -7.753 1.00 93.81 161 ALA A CA 1
ATOM 1227 C C . ALA A 1 161 ? -1.641 -5.608 -8.765 1.00 93.81 161 ALA A C 1
ATOM 1229 O O . ALA A 1 161 ? -0.657 -6.329 -8.619 1.00 93.81 161 ALA A O 1
ATOM 1230 N N . ASP A 1 162 ? -1.658 -4.643 -9.690 1.00 96.38 162 ASP A N 1
ATOM 1231 C CA . ASP A 1 162 ? -0.472 -4.352 -10.508 1.00 96.38 162 ASP A CA 1
ATOM 1232 C C . ASP A 1 162 ? 0.712 -3.890 -9.646 1.00 96.38 162 ASP A C 1
ATOM 1234 O O . ASP A 1 162 ? 0.558 -3.175 -8.651 1.00 96.38 162 ASP A O 1
ATOM 1238 N N . ARG A 1 163 ? 1.927 -4.277 -10.035 1.00 97.94 163 ARG A N 1
ATOM 1239 C CA . ARG A 1 163 ? 3.167 -3.910 -9.340 1.00 97.94 163 ARG A CA 1
ATOM 1240 C C . ARG A 1 163 ? 3.706 -2.619 -9.928 1.00 97.94 163 ARG A C 1
ATOM 1242 O O . ARG A 1 163 ? 3.913 -2.531 -11.130 1.00 97.94 163 ARG A O 1
ATOM 1249 N N . LEU A 1 164 ? 3.953 -1.624 -9.089 1.00 98.19 164 LEU A N 1
ATOM 1250 C CA . LEU A 1 164 ? 4.463 -0.316 -9.491 1.00 98.19 164 LEU A CA 1
ATOM 1251 C C . LEU A 1 164 ? 5.942 -0.214 -9.161 1.00 98.19 164 LEU A C 1
ATOM 1253 O O . LEU A 1 164 ? 6.340 -0.576 -8.056 1.00 98.19 164 LEU A O 1
ATOM 1257 N N . TYR A 1 165 ? 6.729 0.345 -10.073 1.00 98.25 165 TYR A N 1
ATOM 1258 C CA . TYR A 1 165 ? 8.173 0.478 -9.923 1.00 98.25 165 TYR A CA 1
ATOM 1259 C C . TYR A 1 165 ? 8.599 1.935 -9.987 1.00 98.25 165 TYR A C 1
ATOM 1261 O O . TYR A 1 165 ? 8.046 2.742 -10.738 1.00 98.25 165 TYR A O 1
ATOM 1269 N N . PHE A 1 166 ? 9.601 2.267 -9.179 1.00 97.56 166 PHE A N 1
ATOM 1270 C CA . PHE A 1 166 ? 10.095 3.627 -9.043 1.00 97.56 166 PHE A CA 1
ATOM 1271 C C . PHE A 1 166 ? 11.622 3.658 -9.121 1.00 97.56 166 PHE A C 1
ATOM 1273 O O . PHE A 1 166 ? 12.309 2.831 -8.507 1.00 97.56 166 PHE A O 1
ATOM 1280 N N . ALA A 1 167 ? 12.141 4.626 -9.870 1.00 94.81 167 ALA A N 1
ATOM 1281 C CA . ALA A 1 167 ? 13.553 4.843 -10.115 1.00 94.81 167 ALA A CA 1
ATOM 1282 C C . ALA A 1 167 ? 14.101 6.049 -9.341 1.00 94.81 167 ALA A C 1
ATOM 1284 O O . ALA A 1 167 ? 13.415 7.052 -9.126 1.00 94.81 167 ALA A O 1
ATOM 1285 N N . SER A 1 168 ? 15.369 5.966 -8.944 1.00 91.75 168 SER A N 1
ATOM 1286 C CA . SER A 1 168 ? 16.144 7.137 -8.532 1.00 91.75 168 SER A CA 1
ATOM 1287 C C . SER A 1 168 ? 16.478 8.025 -9.737 1.00 91.75 168 SER A C 1
ATOM 1289 O O . SER A 1 168 ? 16.233 7.671 -10.888 1.00 91.75 168 SER A O 1
ATOM 1291 N N . ARG A 1 169 ? 17.044 9.211 -9.476 1.00 87.06 169 ARG A N 1
ATOM 1292 C CA . ARG A 1 169 ? 17.384 10.200 -10.520 1.00 87.06 169 ARG A CA 1
ATOM 1293 C C . ARG A 1 169 ? 18.355 9.681 -11.585 1.00 87.06 169 ARG A C 1
ATOM 1295 O O . ARG A 1 169 ? 18.368 10.210 -12.685 1.00 87.06 169 ARG A O 1
ATOM 1302 N N . ASP A 1 170 ? 19.155 8.677 -11.252 1.00 91.75 170 ASP A N 1
ATOM 1303 C CA . ASP A 1 170 ? 20.092 7.995 -12.149 1.00 91.75 170 ASP A CA 1
ATOM 1304 C C . ASP A 1 170 ? 19.436 6.858 -12.961 1.00 91.75 170 ASP A C 1
ATOM 1306 O O . ASP A 1 170 ? 20.129 6.074 -13.603 1.00 91.75 170 ASP A O 1
ATOM 1310 N N . GLY A 1 171 ? 18.105 6.730 -12.914 1.00 89.12 171 GLY A N 1
ATOM 1311 C CA . GLY A 1 171 ? 17.336 5.742 -13.672 1.00 89.12 171 GLY A CA 1
ATOM 1312 C C . GLY A 1 171 ? 17.309 4.340 -13.058 1.00 89.12 171 GLY A C 1
ATOM 1313 O O . GLY A 1 171 ? 16.632 3.453 -13.577 1.00 89.12 171 GLY A O 1
ATOM 1314 N N . ARG A 1 172 ? 17.998 4.102 -11.935 1.00 93.31 172 ARG A N 1
ATOM 1315 C CA . ARG A 1 172 ? 18.019 2.779 -11.292 1.00 93.31 172 ARG A CA 1
ATOM 1316 C C . ARG A 1 172 ? 16.723 2.526 -10.528 1.00 93.31 172 ARG A C 1
ATOM 1318 O O . ARG A 1 172 ? 16.316 3.341 -9.706 1.00 93.31 172 ARG A O 1
ATOM 1325 N N . ILE A 1 173 ? 16.117 1.352 -10.714 1.00 97.06 173 ILE A N 1
ATOM 1326 C CA . ILE A 1 173 ? 14.971 0.921 -9.899 1.00 97.06 173 ILE A CA 1
ATOM 1327 C C . ILE A 1 173 ? 15.400 0.765 -8.440 1.00 97.06 173 ILE A C 1
ATOM 1329 O O . ILE A 1 173 ? 16.316 -0.001 -8.126 1.00 97.06 173 ILE A O 1
ATOM 1333 N N . THR A 1 174 ? 14.723 1.495 -7.558 1.00 95.38 174 THR A N 1
ATOM 1334 C CA . THR A 1 174 ? 15.027 1.566 -6.122 1.00 95.38 174 THR A CA 1
ATOM 1335 C C . THR A 1 174 ? 13.843 1.200 -5.241 1.00 95.38 174 THR A C 1
ATOM 1337 O O . THR A 1 174 ? 14.042 0.878 -4.070 1.00 95.38 174 THR A O 1
ATOM 1340 N N . HIS A 1 175 ? 12.617 1.219 -5.769 1.00 98.19 175 HIS A N 1
ATOM 1341 C CA . HIS A 1 175 ? 11.426 0.986 -4.960 1.00 98.19 175 HIS A CA 1
ATOM 1342 C C . HIS A 1 175 ? 10.299 0.313 -5.750 1.00 98.19 175 HIS A C 1
ATOM 1344 O O . HIS A 1 175 ? 10.216 0.445 -6.970 1.00 98.19 175 HIS A O 1
ATOM 1350 N N . THR A 1 176 ? 9.438 -0.420 -5.041 1.00 98.62 176 THR A N 1
ATOM 1351 C CA . THR A 1 176 ? 8.272 -1.115 -5.602 1.00 98.62 176 THR A CA 1
ATOM 1352 C C . THR A 1 176 ? 7.074 -1.056 -4.647 1.00 98.62 176 THR A C 1
ATOM 1354 O O . THR A 1 176 ? 7.236 -0.862 -3.436 1.00 98.62 176 THR A O 1
ATOM 1357 N N . GLY A 1 177 ? 5.866 -1.196 -5.181 1.00 98.38 177 GLY A N 1
ATOM 1358 C CA . GLY A 1 177 ? 4.616 -1.264 -4.428 1.00 98.38 177 GLY A CA 1
ATOM 1359 C C . GLY A 1 177 ? 3.513 -1.948 -5.228 1.00 98.38 177 GLY A C 1
ATOM 1360 O O . GLY A 1 177 ? 3.711 -2.311 -6.381 1.00 98.38 177 GLY A O 1
ATOM 1361 N N . ILE A 1 178 ? 2.345 -2.119 -4.617 1.00 98.12 178 ILE A N 1
ATOM 1362 C CA . ILE A 1 178 ? 1.179 -2.745 -5.248 1.00 98.12 178 ILE A CA 1
ATOM 1363 C C . ILE A 1 178 ? 0.114 -1.671 -5.434 1.00 98.12 178 ILE A C 1
ATOM 1365 O O . ILE A 1 178 ? -0.288 -1.028 -4.460 1.00 98.12 178 ILE A O 1
ATOM 1369 N N . TYR A 1 179 ? -0.329 -1.457 -6.668 1.00 93.19 179 TYR A N 1
ATOM 1370 C CA . TYR A 1 179 ? -1.439 -0.569 -6.971 1.00 93.19 179 TYR A CA 1
ATOM 1371 C C . TYR A 1 179 ? -2.714 -1.123 -6.352 1.00 93.19 179 TYR A C 1
ATOM 1373 O O . TYR A 1 179 ? -3.025 -2.308 -6.474 1.00 93.19 179 TYR A O 1
ATOM 1381 N N . ILE A 1 180 ? -3.452 -0.255 -5.670 1.00 86.44 180 ILE A N 1
ATOM 1382 C CA . ILE A 1 180 ? -4.711 -0.636 -5.031 1.00 86.44 180 ILE A CA 1
ATOM 1383 C C . ILE A 1 180 ? -5.912 0.013 -5.729 1.00 86.44 180 ILE A C 1
ATOM 1385 O O . ILE A 1 180 ? -7.034 -0.369 -5.457 1.00 86.44 180 ILE A O 1
ATOM 1389 N N . GLY A 1 181 ? -5.704 0.918 -6.693 1.00 78.12 181 GLY A N 1
ATOM 1390 C CA . GLY A 1 181 ? -6.783 1.620 -7.400 1.00 78.12 181 GLY A CA 1
ATOM 1391 C C . GLY A 1 181 ? -6.835 3.112 -7.068 1.00 78.12 181 GLY A C 1
ATOM 1392 O O . GLY A 1 181 ? -6.232 3.567 -6.096 1.00 78.12 181 GLY A O 1
ATOM 1393 N N . ASN A 1 182 ? -7.555 3.887 -7.884 1.00 72.31 182 ASN A N 1
ATOM 1394 C CA . ASN A 1 182 ? -7.789 5.332 -7.714 1.00 72.31 182 ASN A CA 1
ATOM 1395 C C . ASN A 1 182 ? -6.516 6.166 -7.453 1.00 72.31 182 ASN A C 1
ATOM 1397 O O . ASN A 1 182 ? -6.527 7.114 -6.668 1.00 72.31 182 ASN A O 1
ATOM 1401 N N . GLY A 1 183 ? -5.392 5.800 -8.073 1.00 76.12 183 GLY A N 1
ATOM 1402 C CA . GLY A 1 183 ? -4.115 6.493 -7.885 1.00 76.12 183 GLY A CA 1
ATOM 1403 C C . GLY A 1 183 ? -3.398 6.176 -6.566 1.00 76.12 183 GLY A C 1
ATOM 1404 O O . GLY A 1 183 ? -2.391 6.817 -6.260 1.00 76.12 183 GLY A O 1
ATOM 1405 N N . TYR A 1 184 ? -3.882 5.210 -5.782 1.00 81.19 184 TYR A N 1
ATOM 1406 C CA . TYR A 1 184 ? -3.255 4.766 -4.540 1.00 81.19 184 TYR A CA 1
ATOM 1407 C C . TYR A 1 184 ? -2.446 3.490 -4.734 1.00 81.19 184 TYR A C 1
ATOM 1409 O O . TYR A 1 184 ? -2.767 2.632 -5.557 1.00 81.19 184 TYR A O 1
ATOM 1417 N N . PHE A 1 185 ? -1.426 3.323 -3.900 1.00 91.69 185 PHE A N 1
ATOM 1418 C CA . PHE A 1 185 ? -0.657 2.089 -3.831 1.00 91.69 185 PHE A CA 1
ATOM 1419 C C . PHE A 1 185 ? -0.176 1.824 -2.406 1.00 91.69 185 PHE A C 1
ATOM 1421 O O . PHE A 1 185 ? 0.0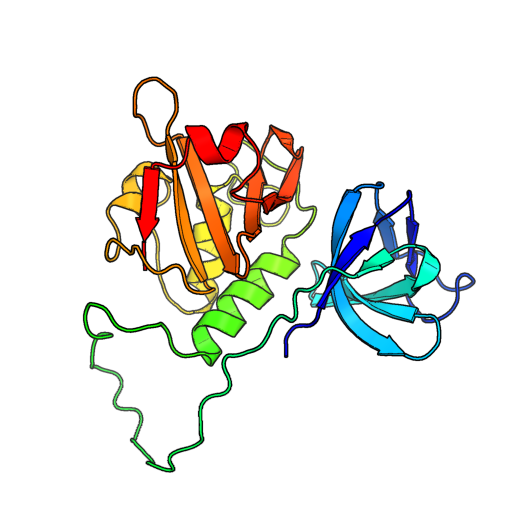37 2.751 -1.620 1.00 91.69 185 PHE A O 1
ATOM 1428 N N . ILE A 1 186 ? -0.008 0.547 -2.075 1.00 93.88 186 ILE A N 1
ATOM 1429 C CA . ILE A 1 186 ? 0.521 0.071 -0.797 1.00 93.88 186 ILE A CA 1
ATOM 1430 C C . ILE A 1 186 ? 1.956 -0.421 -0.977 1.00 93.88 186 ILE A C 1
ATOM 1432 O O . ILE A 1 186 ? 2.293 -1.048 -1.981 1.00 93.88 186 ILE A O 1
ATOM 1436 N N . HIS A 1 187 ? 2.831 -0.105 -0.027 1.00 97.56 187 HIS A N 1
ATOM 1437 C CA . HIS A 1 187 ? 4.261 -0.386 -0.134 1.00 97.56 187 HIS A CA 1
ATOM 1438 C C . HIS A 1 187 ? 4.946 -0.348 1.235 1.00 97.56 187 HIS A C 1
ATOM 1440 O O . HIS A 1 187 ? 4.537 0.422 2.100 1.00 97.56 187 HIS A O 1
ATOM 1446 N N . SER A 1 188 ? 6.026 -1.117 1.420 1.00 97.62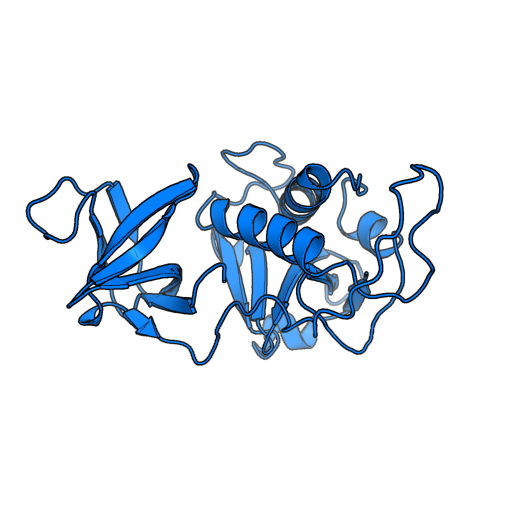 188 SER A N 1
ATOM 1447 C CA . SER A 1 188 ? 6.943 -0.947 2.562 1.00 97.62 188 SER A CA 1
ATOM 1448 C C . SER A 1 188 ? 7.956 0.151 2.259 1.00 97.62 188 SER A C 1
ATOM 1450 O O . SER A 1 188 ? 8.771 -0.020 1.356 1.00 97.62 188 SER A O 1
ATOM 1452 N N . SER A 1 189 ? 7.931 1.278 2.976 1.00 95.00 189 SER A N 1
ATOM 1453 C CA . SER A 1 189 ? 8.817 2.421 2.708 1.00 95.00 189 SER A CA 1
ATOM 1454 C C . SER A 1 189 ? 9.555 2.922 3.939 1.00 95.00 189 SER A C 1
ATOM 1456 O O . SER A 1 189 ? 8.966 3.118 5.001 1.00 95.00 189 SER A O 1
ATOM 1458 N N . SER A 1 190 ? 10.837 3.239 3.748 1.00 92.44 190 SER A N 1
ATOM 1459 C CA . SER A 1 190 ? 11.671 3.909 4.745 1.00 92.44 190 SER A CA 1
ATOM 1460 C C . SER A 1 190 ? 11.122 5.286 5.130 1.00 92.44 190 SER A C 1
ATOM 1462 O O . SER A 1 190 ? 11.038 5.587 6.317 1.00 92.44 190 SER A O 1
ATOM 1464 N N . SER A 1 191 ? 10.659 6.095 4.168 1.00 89.00 191 SER A N 1
ATOM 1465 C CA . SER A 1 191 ? 10.103 7.436 4.430 1.00 89.00 191 SER A CA 1
ATOM 1466 C C . SER A 1 191 ? 8.770 7.407 5.179 1.00 89.00 191 SER A C 1
ATOM 1468 O O . SER A 1 191 ? 8.384 8.391 5.807 1.00 89.00 191 SER A O 1
ATOM 1470 N N . ARG A 1 192 ? 8.068 6.270 5.136 1.00 87.88 192 ARG A N 1
ATOM 1471 C CA . ARG A 1 192 ? 6.847 6.013 5.913 1.00 87.88 192 ARG A CA 1
ATOM 1472 C C . ARG A 1 192 ? 7.120 5.208 7.194 1.00 87.88 192 ARG A C 1
ATOM 1474 O O . ARG A 1 192 ? 6.211 5.035 7.999 1.00 87.88 192 ARG A O 1
ATOM 1481 N N . GLY A 1 193 ? 8.350 4.730 7.396 1.00 86.94 193 GLY A N 1
ATOM 1482 C CA . GLY A 1 193 ? 8.762 3.888 8.525 1.00 86.94 193 GLY A CA 1
ATOM 1483 C C . GLY A 1 193 ? 8.255 2.439 8.480 1.00 86.94 193 GLY A C 1
ATOM 1484 O O . GLY A 1 193 ? 8.490 1.684 9.423 1.00 86.94 193 GLY A O 1
ATOM 1485 N N . GLY A 1 194 ? 7.573 2.029 7.410 1.00 92.12 194 GLY A N 1
ATOM 1486 C CA . GLY A 1 194 ? 6.910 0.733 7.312 1.00 92.12 194 GLY A CA 1
ATOM 1487 C C . GLY A 1 194 ? 5.980 0.613 6.122 1.00 92.12 194 GLY A C 1
ATOM 1488 O O . GLY A 1 194 ? 6.013 1.428 5.195 1.00 92.12 194 GLY A O 1
ATOM 1489 N N . VAL A 1 195 ? 5.155 -0.428 6.154 1.00 92.69 195 VAL A N 1
ATOM 1490 C CA . VAL A 1 195 ? 4.119 -0.663 5.150 1.00 92.69 195 VAL A CA 1
ATOM 1491 C C . VAL A 1 195 ? 2.996 0.346 5.326 1.00 92.69 195 VAL A C 1
ATOM 1493 O O . VAL A 1 195 ? 2.347 0.411 6.370 1.00 92.69 195 VAL A O 1
ATOM 1496 N N . ALA A 1 196 ? 2.772 1.141 4.290 1.00 85.81 196 ALA A N 1
ATOM 1497 C CA . ALA A 1 196 ? 1.814 2.232 4.278 1.00 85.81 196 ALA A CA 1
ATOM 1498 C C . ALA A 1 196 ? 1.197 2.387 2.885 1.00 85.81 196 ALA A C 1
ATOM 1500 O O . ALA A 1 196 ? 1.652 1.786 1.911 1.00 85.81 196 ALA A O 1
ATOM 1501 N N . VAL A 1 197 ? 0.161 3.219 2.801 1.00 86.12 197 VAL A N 1
ATOM 1502 C CA . VAL A 1 197 ? -0.430 3.653 1.534 1.00 86.12 197 VAL A CA 1
ATOM 1503 C C . VAL A 1 197 ? 0.074 5.055 1.201 1.00 86.12 197 VAL A C 1
ATOM 1505 O O . VAL A 1 197 ? 0.185 5.905 2.085 1.00 86.12 197 VAL A O 1
ATOM 1508 N N . SER A 1 198 ? 0.359 5.291 -0.075 1.00 82.56 198 SER A N 1
ATOM 1509 C CA . SER A 1 198 ? 0.686 6.610 -0.623 1.00 82.56 198 SER A CA 1
ATOM 1510 C C . SER A 1 198 ? -0.098 6.849 -1.919 1.00 82.56 198 SER A C 1
ATOM 1512 O O . SER A 1 198 ? -0.674 5.919 -2.493 1.00 82.56 198 SER A O 1
ATOM 1514 N N . ARG A 1 199 ? -0.132 8.101 -2.388 1.00 81.81 199 ARG A N 1
ATOM 1515 C CA . ARG A 1 199 ? -0.710 8.463 -3.693 1.00 81.81 199 ARG A CA 1
ATOM 1516 C C . ARG A 1 199 ? 0.378 8.588 -4.755 1.00 81.81 199 ARG A C 1
ATOM 1518 O O . ARG A 1 199 ? 1.426 9.180 -4.505 1.00 81.81 199 ARG A O 1
ATOM 1525 N N . LEU A 1 200 ? 0.096 8.126 -5.972 1.00 82.88 200 LEU A N 1
ATOM 1526 C CA . LEU A 1 200 ? 0.975 8.322 -7.133 1.00 82.88 200 LEU A CA 1
ATOM 1527 C C . LEU A 1 200 ? 1.133 9.797 -7.510 1.00 82.88 200 LEU A C 1
ATOM 1529 O O . LEU A 1 200 ? 2.168 10.191 -8.040 1.00 82.88 200 LEU A O 1
ATOM 1533 N N . SER A 1 201 ? 0.137 10.626 -7.188 1.00 79.19 201 SER A N 1
ATOM 1534 C CA . SER A 1 201 ? 0.176 12.070 -7.418 1.00 79.19 201 SER A CA 1
ATOM 1535 C C . SER A 1 201 ? 1.089 12.834 -6.453 1.00 79.19 201 SER A C 1
ATOM 1537 O O . SER A 1 201 ? 1.368 14.008 -6.700 1.00 79.19 201 SER A O 1
ATOM 1539 N N . GLU A 1 202 ? 1.590 12.208 -5.378 1.00 81.81 202 GLU A N 1
ATOM 1540 C CA . GLU A 1 202 ? 2.577 12.851 -4.507 1.00 81.81 202 GLU A CA 1
ATOM 1541 C C . GLU A 1 202 ? 3.836 13.210 -5.321 1.00 81.81 202 GLU A C 1
ATOM 1543 O O . GLU A 1 202 ? 4.355 12.354 -6.044 1.00 81.81 202 GLU A O 1
ATOM 1548 N N . PRO A 1 203 ? 4.389 14.436 -5.195 1.00 84.69 203 PRO A N 1
ATOM 1549 C CA . PRO A 1 203 ? 5.465 14.910 -6.069 1.00 84.69 203 PRO A CA 1
ATOM 1550 C C . PRO A 1 203 ? 6.690 13.992 -6.133 1.00 84.69 203 PRO A C 1
ATOM 1552 O O . PRO A 1 203 ? 7.346 13.908 -7.169 1.00 84.69 203 PRO A O 1
ATOM 1555 N N . MET A 1 204 ? 7.011 13.312 -5.029 1.00 88.50 204 MET A N 1
ATOM 1556 C CA . MET A 1 204 ? 8.096 12.336 -4.970 1.00 88.50 204 MET A CA 1
ATOM 1557 C C . MET A 1 204 ? 7.807 11.119 -5.858 1.00 88.50 204 MET A C 1
ATOM 1559 O O . MET A 1 204 ? 8.610 10.826 -6.738 1.00 88.50 204 MET A O 1
ATOM 1563 N N . TYR A 1 205 ? 6.667 10.445 -5.674 1.00 89.00 205 TYR A N 1
ATOM 1564 C CA . TYR A 1 205 ? 6.323 9.247 -6.449 1.00 89.00 205 TYR A CA 1
ATOM 1565 C C . TYR A 1 205 ? 6.048 9.565 -7.914 1.00 89.00 205 TYR A C 1
ATOM 1567 O O . TYR A 1 205 ? 6.514 8.826 -8.774 1.00 89.00 205 TYR A O 1
ATOM 1575 N N . ARG A 1 206 ? 5.414 10.706 -8.208 1.00 88.19 206 ARG A N 1
ATOM 1576 C CA . ARG A 1 206 ? 5.180 11.152 -9.587 1.00 88.19 206 ARG A CA 1
ATOM 1577 C C . ARG A 1 206 ? 6.478 11.312 -10.379 1.00 88.19 206 ARG A C 1
ATOM 1579 O O . ARG A 1 206 ? 6.522 10.957 -11.546 1.00 88.19 206 ARG A O 1
ATOM 1586 N N . ARG A 1 207 ? 7.534 11.847 -9.754 1.00 90.38 207 ARG A N 1
ATOM 1587 C CA . ARG A 1 207 ? 8.845 12.028 -10.406 1.00 90.38 207 ARG A CA 1
ATOM 1588 C C . ARG A 1 207 ? 9.633 10.734 -10.565 1.00 90.38 207 ARG A C 1
ATOM 1590 O O . ARG A 1 207 ? 10.463 10.654 -11.458 1.00 90.38 207 ARG A O 1
ATOM 1597 N N . MET A 1 208 ? 9.442 9.780 -9.660 1.00 93.25 208 MET A N 1
ATOM 1598 C CA . MET A 1 208 ? 10.210 8.535 -9.649 1.00 93.25 208 MET A CA 1
ATOM 1599 C C . MET A 1 208 ? 9.516 7.410 -10.415 1.00 93.25 208 MET A C 1
ATOM 1601 O O . MET A 1 208 ? 10.127 6.367 -10.595 1.00 93.25 208 MET A O 1
ATOM 1605 N N . TYR A 1 209 ? 8.250 7.562 -10.810 1.00 95.25 209 TYR A N 1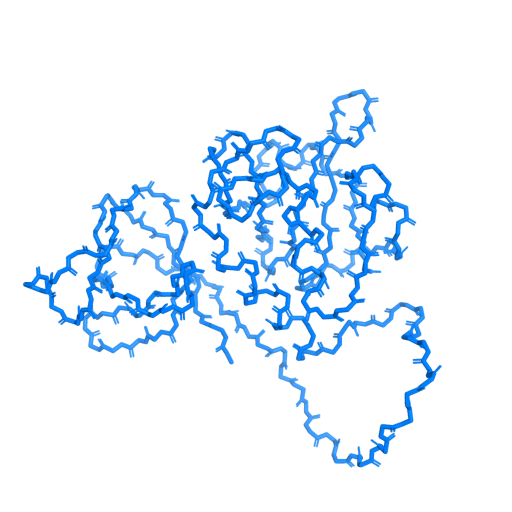
ATOM 1606 C CA . TYR A 1 209 ? 7.494 6.498 -11.465 1.00 95.25 209 TYR A CA 1
ATOM 1607 C C . TYR A 1 209 ? 8.204 6.018 -12.737 1.00 95.25 209 TYR A C 1
ATOM 1609 O O . TYR A 1 209 ? 8.470 6.808 -13.638 1.00 95.25 209 TYR A O 1
ATOM 1617 N N . ALA A 1 210 ? 8.524 4.725 -12.776 1.00 95.31 210 ALA A N 1
ATOM 1618 C CA . ALA A 1 210 ? 9.290 4.097 -13.851 1.00 95.31 210 ALA A CA 1
ATOM 1619 C C . ALA A 1 210 ? 8.453 3.113 -14.684 1.00 95.31 210 ALA A C 1
ATOM 1621 O O . ALA A 1 210 ? 8.904 2.662 -15.732 1.00 95.31 210 ALA A O 1
ATOM 1622 N N . GLY A 1 211 ? 7.250 2.768 -14.219 1.00 93.75 211 GLY A N 1
ATOM 1623 C CA . GLY A 1 211 ? 6.326 1.879 -14.915 1.00 93.75 211 GLY A CA 1
ATOM 1624 C C . GLY A 1 211 ? 5.630 0.899 -13.977 1.00 93.75 211 GLY A C 1
ATOM 1625 O O . GLY A 1 211 ? 5.812 0.926 -12.754 1.00 93.75 211 GLY A O 1
ATOM 1626 N N . ALA A 1 212 ? 4.825 0.020 -14.565 1.00 96.44 212 ALA A N 1
ATOM 1627 C CA . ALA A 1 212 ? 4.086 -1.009 -13.852 1.00 96.44 212 ALA A CA 1
ATOM 1628 C C . ALA A 1 212 ? 4.174 -2.368 -14.548 1.00 96.44 212 ALA A C 1
ATOM 1630 O O . ALA A 1 212 ? 4.401 -2.435 -15.756 1.00 96.44 212 ALA A O 1
ATOM 1631 N N . ARG A 1 213 ? 3.996 -3.444 -13.771 1.00 96.75 213 ARG A N 1
ATOM 1632 C CA . ARG A 1 213 ? 3.958 -4.825 -14.256 1.00 96.75 213 ARG A CA 1
ATOM 1633 C C . ARG A 1 213 ? 2.732 -5.580 -13.763 1.00 96.75 213 ARG A C 1
ATOM 1635 O O . ARG A 1 213 ? 2.363 -5.449 -12.594 1.00 96.75 213 ARG A O 1
ATOM 1642 N N . ARG A 1 214 ? 2.190 -6.422 -14.639 1.00 94.00 214 ARG A N 1
ATOM 1643 C CA . ARG A 1 214 ? 1.181 -7.438 -14.332 1.00 94.00 214 ARG A CA 1
ATOM 1644 C C . ARG A 1 214 ? 1.841 -8.805 -14.429 1.00 94.00 214 ARG A C 1
ATOM 1646 O O . ARG A 1 214 ? 2.259 -9.180 -15.549 1.00 94.00 214 ARG A O 1
#

=== Feature glossary ===
Annotated list of the representations used here:

Nearest PDB structures. The Foldseek neighbor list gives the closest experimentally determined structures in the PDB, ranked by structural alignment. TM-score near 1 means near-identical fold; near 0.3 means only rough topology match. This is how one finds what a novel AlphaFold prediction most resembles in the solved-structure universe.

Foldseek 3Di. Foldseek's 3Di representation compresses backbone geometry into a per-residue letter drawn from a learned twenty-state alphabet. It captures the tertiary interaction pattern around each residue — which residues are packed against it in space, regardless of where they are in sequence.

Radius of gyration, Cα contacts, bounding box. Radius of gyration (Rg) is the root-mean-square distance of Cα atoms from their centroid — a single number for overall size and compactness. A globular domain of N residues has Rg ≈ 2.2·N^0.38 Å; an extended or disordered chain has a much larger Rg. The Cα contact count is the number of residue pairs whose Cα atoms are within 8 Å and are more than four positions apart in sequence — a standard proxy for tertiary packing density. The bounding box is the smallest axis-aligned box enclosing all Cα atoms.

InterPro / GO / CATH / organism. The annotation block draws on four external resources. InterPro: which prote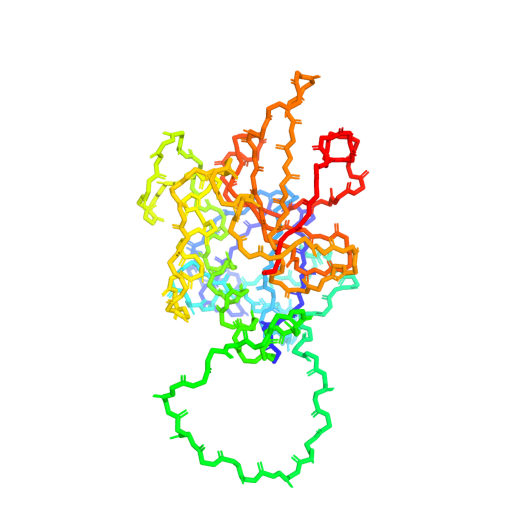in families and domains the sequence belongs to. GO: standardized terms for what the protein does, what process it participates in, and where in the cell it acts. CATH: which structural fold it has in the CATH hierarchy. Organism: the species of origin.

mmCIF coordinates. The mmCIF block holds the 3D Cartesian coordinates of each backbone atom (N, Cα, C, O) in ångströms. mmCIF is the PDB's canonical archive format — a tagged-loop text representation of the atomic model.

pLDDT. pLDDT is the predicted lDDT-Cα score: AlphaFold's confidence that the local environment of each residue (all inter-atomic distances within 15 Å) is correctly placed. It is a per-residue number between 0 and 100, with higher meaning more reliable.

Backbone torsions (φ/ψ). φ (phi) and ψ (psi) are the two rotatable backbone dihedrals per residue: φ is the C(i-1)–N–Cα–C torsion, ψ is the N–Cα–C–N(i+1) torsion, both in degrees on (−180°, 180°]. α-helical residues cluster near (−60°, −45°); β-strand residues near (−120°, +130°). A Ramachandran plot is simply a scatter of (φ, ψ) for every residue.

B-factor. For experimental (PDB) structures, the B-factor (temperature factor) quantifies the positional spread of each atom in the crystal — a combination of thermal vibration and static disorder — in units of Å². High B-factors mark flexible loops or poorly resolved regions; low B-factors mark the rigid, well-ordered core.

Secondary structure (3-state, P-SEA). SS3 is a coarse helix/strand/coil call (letters a/b/c) made by the P-SEA algorithm from inter-Cα distances and dihedrals. It is less detailed than DSSP but needs only Cα positions.

Predicted aligned error. Predicted aligned error is AlphaFold's pairwise confidence. Unlike pLDDT (per-residue), PAE is per-residue-pair and captures whether two parts of the structure are correctly placed relative to each other. Units are ångströms of expected positional error.

Solvent-accessible surface area. Solvent-accessible surface area (SASA) is the area in Å² traced out by the centre of a 1.4 Å probe sphere (a water molecule) rolled over the protein's van der Waals surface (Shrake–Rupley / Lee–Richards construction). Buried residues have near-zero SASA; fully exposed residues can exceed 200 Å². The total SASA scales roughly with the number of surface residues.

Secondary structure (8-state, DSSP). The SS8 string is DSSP's per-residue secondary-structure call. α-helix (H) means an i→i+4 H-bond ladder; β-strand (E) means the residue participates in a β-sheet; 3₁₀ (G) and π (I) are tighter and wider helices; T/S are turns/bends; '-' is loop.

Rendered structure images. Structure images are PyMOL renders from six orthogonal camera directions. Cartoon representation draws helices as coils and strands as arrows; sticks shows the backbone as bonds; surface shows the solvent-excluded envelope. Rainbow coloring maps sequence position to hue (blue→red, N→C); chain coloring assigns a distinct color per polypeptide.

Sequence. The amino-acid sequence is the protein's primary structure: the linear order of residues from the N-terminus to the C-terminus, written in one-letter code. Everything else here — the 3D coordinates, the secondary structure, the domain annotations — is ultimately a consequence of this string.

Contact-map, Ramachandran, and PAE plots. Three diagnostic plots accompany the record. The Cα contact map visualizes the tertiary structure as a 2D adjacency matrix (8 Å cutoff, sequence-local contacts suppressed). The Ramachandran plot shows the distribution of backbone (φ, ψ) torsions, with points in the α and β basins reflecting secondary structure content. The PAE plot shows AlphaFold's inter-residue confidence as a color matrix.